Protein AF-A0A452Y2T7-F1 (afdb_monomer_lite)

Organism: Aegilops tauschii subsp. strangulata (NCBI:txid200361)

pLDDT: mean 82.85, std 14.22, range [43.12, 97.12]

Structure (mmCIF, N/CA/C/O backbone):
data_AF-A0A452Y2T7-F1
#
_entry.id   AF-A0A452Y2T7-F1
#
loop_
_atom_site.group_PDB
_atom_site.id
_atom_site.type_symbol
_atom_site.label_atom_id
_atom_site.label_alt_id
_atom_site.label_comp_id
_atom_site.label_asym_id
_atom_site.label_entity_id
_atom_site.label_seq_id
_atom_site.pdbx_PDB_ins_code
_atom_site.Cartn_x
_atom_site.Cartn_y
_atom_site.Cartn_z
_atom_site.occupancy
_atom_site.B_iso_or_equiv
_atom_site.auth_seq_id
_atom_site.auth_comp_id
_atom_site.auth_asym_id
_atom_site.auth_atom_id
_atom_site.pdbx_PDB_model_num
ATOM 1 N N . THR A 1 1 ? -19.827 -9.617 6.161 1.00 53.22 1 THR A N 1
ATOM 2 C CA . THR A 1 1 ? -19.329 -11.007 6.212 1.00 53.22 1 THR A CA 1
ATOM 3 C C . THR A 1 1 ? -17.914 -10.966 6.740 1.00 53.22 1 THR A C 1
ATOM 5 O O . THR A 1 1 ? -17.177 -10.086 6.309 1.00 53.22 1 THR A O 1
ATOM 8 N N . LEU A 1 2 ? -17.577 -11.801 7.722 1.00 67.88 2 LEU A N 1
ATOM 9 C CA . LEU A 1 2 ? -16.239 -11.851 8.317 1.00 67.88 2 LEU A CA 1
ATOM 10 C C . LEU A 1 2 ? -15.449 -12.993 7.664 1.00 67.88 2 LEU A C 1
ATOM 12 O O . LEU A 1 2 ? -15.991 -14.084 7.504 1.00 67.88 2 LEU A O 1
ATOM 16 N N . PHE A 1 3 ? -14.210 -12.721 7.272 1.00 65.56 3 PHE A N 1
ATOM 17 C CA . PHE A 1 3 ? -13.249 -13.663 6.710 1.00 65.56 3 PHE A CA 1
ATOM 18 C C . PHE A 1 3 ? -12.272 -14.108 7.796 1.00 65.56 3 PHE A C 1
ATOM 20 O O . PHE A 1 3 ? -11.838 -13.304 8.619 1.00 65.56 3 PHE A O 1
ATOM 27 N N . VAL A 1 4 ? -11.926 -15.389 7.803 1.00 64.25 4 VAL A N 1
ATOM 28 C CA . VAL A 1 4 ? -10.897 -15.945 8.683 1.00 64.25 4 VAL A CA 1
ATOM 29 C C . VAL A 1 4 ? -9.861 -16.587 7.777 1.00 64.25 4 VAL A C 1
ATOM 31 O O . VAL A 1 4 ? -10.191 -17.525 7.054 1.00 64.25 4 VAL A O 1
ATOM 34 N N . ASP A 1 5 ? -8.652 -16.040 7.788 1.00 59.25 5 ASP A N 1
ATOM 35 C CA . ASP A 1 5 ? -7.504 -16.603 7.086 1.00 59.25 5 ASP A CA 1
ATOM 36 C C . ASP A 1 5 ? -6.684 -17.423 8.099 1.00 59.25 5 ASP A C 1
ATOM 38 O O . ASP A 1 5 ? -6.307 -16.869 9.135 1.00 59.25 5 ASP A O 1
ATOM 42 N N . PRO A 1 6 ? -6.464 -18.731 7.873 1.00 54.06 6 PRO A N 1
ATOM 43 C CA . PRO A 1 6 ? -5.692 -19.571 8.786 1.00 54.06 6 PRO A CA 1
ATOM 44 C C . PRO A 1 6 ? -4.209 -19.176 8.890 1.00 54.06 6 PRO A C 1
ATOM 46 O O . PRO A 1 6 ? -3.587 -19.527 9.891 1.00 54.06 6 PRO A O 1
ATOM 49 N N . ASP A 1 7 ? -3.665 -18.439 7.916 1.00 50.97 7 ASP A N 1
ATOM 50 C CA . ASP A 1 7 ? -2.260 -18.017 7.883 1.00 50.97 7 ASP A CA 1
ATOM 51 C C . ASP A 1 7 ? -2.038 -16.632 8.528 1.00 50.97 7 ASP A C 1
ATOM 53 O O . ASP A 1 7 ? -0.904 -16.251 8.827 1.00 50.97 7 ASP A O 1
ATOM 57 N N . ILE A 1 8 ? -3.114 -15.881 8.809 1.00 57.16 8 ILE A N 1
ATOM 58 C CA . ILE A 1 8 ? -3.059 -14.574 9.477 1.00 57.16 8 ILE A CA 1
ATOM 59 C C . ILE A 1 8 ? -3.569 -14.720 10.912 1.00 57.16 8 ILE A C 1
ATOM 61 O O . ILE A 1 8 ? -4.770 -14.744 11.184 1.00 57.16 8 ILE A O 1
ATOM 65 N N . GLU A 1 9 ? -2.634 -14.780 11.860 1.00 53.22 9 GLU A N 1
ATOM 66 C CA . GLU A 1 9 ? -2.934 -14.877 13.288 1.00 53.22 9 GLU A CA 1
ATOM 67 C C . GLU A 1 9 ? -3.654 -13.599 13.775 1.00 53.22 9 GLU A C 1
ATOM 69 O O . GLU A 1 9 ? -3.051 -12.538 13.970 1.00 53.22 9 GLU A O 1
ATOM 74 N N . GLY A 1 10 ? -4.982 -13.659 13.937 1.00 60.81 10 GLY A N 1
ATOM 75 C CA . GLY A 1 10 ? -5.757 -12.489 14.349 1.00 60.81 10 GLY A CA 1
ATOM 76 C C . GLY A 1 10 ? -7.278 -12.633 14.298 1.00 60.81 10 GLY A C 1
ATOM 77 O O . GLY A 1 10 ? -7.837 -13.653 13.906 1.00 60.81 10 GLY A O 1
ATOM 78 N N . ALA A 1 11 ? -7.962 -11.572 14.736 1.00 63.94 11 ALA A N 1
ATOM 79 C CA . ALA A 1 11 ? -9.420 -11.481 14.716 1.00 63.94 11 ALA A CA 1
ATOM 80 C C . ALA A 1 11 ? -9.983 -11.548 13.278 1.00 63.94 11 ALA A C 1
ATOM 82 O O . ALA A 1 11 ? -9.292 -11.122 12.346 1.00 63.94 11 ALA A O 1
ATOM 83 N N . PRO A 1 12 ? -11.242 -11.997 13.094 1.00 72.19 12 PRO A N 1
ATOM 84 C CA . PRO A 1 12 ? -11.866 -12.098 11.778 1.00 72.19 12 PRO A CA 1
ATOM 85 C C . PRO A 1 12 ? -11.811 -10.768 11.015 1.00 72.19 12 PRO A C 1
ATOM 87 O O . PRO A 1 12 ? -12.159 -9.717 11.556 1.00 72.19 12 PRO A O 1
ATOM 90 N N . MET A 1 13 ? -11.388 -10.825 9.758 1.00 78.44 13 MET A N 1
ATOM 91 C CA . MET A 1 13 ? -11.237 -9.676 8.872 1.00 78.44 13 MET A CA 1
ATOM 92 C C . MET A 1 13 ? -12.561 -9.308 8.215 1.00 78.44 13 MET A C 1
ATOM 94 O O . MET A 1 13 ? -13.346 -10.164 7.809 1.00 78.44 13 MET A O 1
ATOM 98 N N . ASN A 1 14 ? -12.829 -8.016 8.082 1.00 83.75 14 ASN A N 1
ATOM 99 C CA . ASN A 1 14 ? -13.940 -7.547 7.262 1.00 83.75 14 ASN A CA 1
ATOM 100 C C . ASN A 1 14 ? -13.491 -7.391 5.792 1.00 83.75 14 ASN A C 1
ATOM 102 O O . ASN A 1 14 ? -12.306 -7.465 5.475 1.00 83.75 14 ASN A O 1
ATOM 106 N N . PHE A 1 15 ? -14.436 -7.154 4.878 1.00 85.81 15 PHE A N 1
ATOM 107 C CA . PHE A 1 15 ? -14.131 -7.003 3.447 1.00 85.81 15 PHE A CA 1
ATOM 108 C C . PHE A 1 15 ? -13.095 -5.907 3.155 1.00 85.81 15 PHE A C 1
ATOM 110 O O . PHE A 1 15 ? -12.248 -6.084 2.287 1.00 85.81 15 PHE A O 1
ATOM 117 N N . ARG A 1 16 ? -13.142 -4.784 3.879 1.00 85.75 16 ARG A N 1
ATOM 118 C CA . ARG A 1 16 ? -12.185 -3.689 3.699 1.00 85.75 16 ARG A CA 1
ATOM 119 C C . ARG A 1 16 ? -10.779 -4.125 4.092 1.00 85.75 16 ARG A C 1
ATOM 121 O O . ARG A 1 16 ? -9.842 -3.747 3.404 1.00 85.75 16 ARG A O 1
ATOM 128 N N . ASP A 1 17 ? -10.635 -4.914 5.153 1.00 83.44 17 ASP A N 1
ATOM 129 C CA . ASP A 1 17 ? -9.329 -5.437 5.562 1.00 83.44 17 ASP A CA 1
ATOM 130 C C . ASP A 1 17 ? -8.762 -6.324 4.449 1.00 83.44 17 ASP A C 1
ATOM 132 O O . ASP A 1 17 ? -7.659 -6.078 3.974 1.00 83.44 17 ASP A O 1
ATOM 136 N N . VAL A 1 18 ? -9.564 -7.272 3.950 1.00 85.94 18 VAL A N 1
ATOM 137 C CA . VAL A 1 18 ? -9.187 -8.157 2.833 1.00 85.94 18 VAL A CA 1
ATOM 138 C C . VAL A 1 18 ? -8.806 -7.347 1.590 1.00 85.94 18 VAL A C 1
ATOM 140 O O . VAL A 1 18 ? -7.779 -7.604 0.966 1.00 85.94 18 VAL A O 1
ATOM 143 N N . PHE A 1 19 ? -9.595 -6.325 1.256 1.00 89.56 19 PHE A N 1
ATOM 144 C CA . PHE A 1 19 ? -9.306 -5.435 0.137 1.00 89.56 19 PHE A CA 1
ATOM 145 C C . PHE A 1 19 ? -7.972 -4.695 0.322 1.00 89.56 19 PHE A C 1
ATOM 147 O O . PHE A 1 19 ? -7.186 -4.615 -0.619 1.00 89.56 19 PHE A O 1
ATOM 154 N N . LEU A 1 20 ? -7.684 -4.198 1.530 1.00 88.56 20 LEU A N 1
ATOM 155 C CA . LEU A 1 20 ? -6.431 -3.507 1.845 1.00 88.56 20 LEU A CA 1
ATOM 156 C C . LEU A 1 20 ? -5.211 -4.441 1.850 1.00 88.56 20 LEU A C 1
ATOM 158 O O . LEU A 1 20 ? -4.123 -3.975 1.526 1.00 88.56 20 LEU A O 1
ATOM 162 N N . TYR A 1 21 ? -5.358 -5.728 2.176 1.00 84.69 21 TYR A N 1
ATOM 163 C CA . TYR A 1 21 ? -4.265 -6.701 2.032 1.00 84.69 21 TYR A CA 1
ATOM 164 C C . TYR A 1 21 ? -4.006 -7.091 0.577 1.00 84.69 21 TYR A C 1
ATOM 166 O O . TYR A 1 21 ? -2.861 -7.324 0.200 1.00 84.69 21 TYR A O 1
ATOM 174 N N . SER A 1 22 ? -5.054 -7.136 -0.243 1.00 88.44 22 SER A N 1
ATOM 175 C CA . SER A 1 22 ? -4.947 -7.511 -1.652 1.00 88.44 22 SER A CA 1
ATOM 176 C C . SER A 1 22 ? -4.223 -6.462 -2.508 1.00 88.44 22 SER A C 1
ATOM 178 O O . SER A 1 22 ? -4.068 -5.307 -2.103 1.00 88.44 22 SER A O 1
ATOM 180 N N . GLN A 1 23 ? -3.865 -6.852 -3.735 1.00 89.75 23 GLN A N 1
ATOM 181 C CA . GLN A 1 23 ? -3.328 -5.967 -4.778 1.00 89.75 23 GLN A CA 1
ATOM 182 C C . GLN A 1 23 ? -4.427 -5.230 -5.577 1.00 89.75 23 GLN A C 1
ATOM 184 O O . GLN A 1 23 ? -4.144 -4.529 -6.547 1.00 89.75 23 GLN A O 1
ATOM 189 N N . ALA A 1 24 ? -5.701 -5.384 -5.194 1.00 94.06 24 ALA A N 1
ATOM 190 C CA . ALA A 1 24 ? -6.829 -4.939 -6.008 1.00 94.06 24 ALA A CA 1
ATOM 191 C C . ALA A 1 24 ? -6.826 -3.427 -6.269 1.00 94.06 24 ALA A C 1
ATOM 193 O O . ALA A 1 24 ? -7.169 -2.995 -7.365 1.00 94.06 24 ALA A O 1
ATOM 194 N N . LEU A 1 25 ? -6.433 -2.611 -5.286 1.00 94.81 25 LEU A N 1
ATOM 195 C CA . LEU A 1 25 ? -6.402 -1.157 -5.450 1.00 94.81 25 LEU A CA 1
ATOM 196 C C . LEU A 1 25 ? -5.357 -0.729 -6.482 1.00 94.81 25 LEU A C 1
ATOM 198 O O . LEU A 1 25 ? -5.601 0.154 -7.305 1.00 94.81 25 LEU A O 1
ATOM 202 N N . GLU A 1 26 ? -4.188 -1.350 -6.423 1.00 94.56 26 GLU A N 1
ATOM 203 C CA . GLU A 1 26 ? -3.095 -1.097 -7.341 1.00 94.56 26 GLU A CA 1
ATOM 204 C C . GLU A 1 26 ? -3.433 -1.573 -8.753 1.00 94.56 26 GLU A C 1
ATOM 206 O O . GLU A 1 26 ? -3.172 -0.845 -9.707 1.00 94.56 26 GLU A O 1
ATOM 211 N N . ASP A 1 27 ? -4.065 -2.739 -8.882 1.00 94.69 27 ASP A N 1
ATOM 212 C CA . ASP A 1 27 ? -4.466 -3.295 -10.175 1.00 94.69 27 ASP A CA 1
ATOM 213 C C . ASP A 1 27 ? -5.583 -2.467 -10.828 1.00 94.69 27 ASP A C 1
ATOM 215 O O . ASP A 1 27 ? -5.520 -2.196 -12.027 1.00 94.69 27 ASP A O 1
ATOM 219 N N . ILE A 1 28 ? -6.552 -1.974 -10.044 1.00 95.62 28 ILE A N 1
ATOM 220 C CA . ILE A 1 28 ? -7.557 -1.007 -10.518 1.00 95.62 28 ILE A CA 1
ATOM 221 C C . ILE A 1 28 ? -6.870 0.285 -10.969 1.00 95.62 28 ILE A C 1
ATOM 223 O O . ILE A 1 28 ? -7.164 0.816 -12.034 1.00 95.62 28 ILE A O 1
ATOM 227 N N . THR A 1 29 ? -5.922 0.806 -10.188 1.00 95.75 29 THR A N 1
ATOM 228 C CA . THR A 1 29 ? -5.203 2.032 -10.572 1.00 95.75 29 THR A CA 1
ATOM 229 C C . THR A 1 29 ? -4.434 1.832 -11.878 1.00 95.75 29 THR A C 1
ATOM 231 O O . THR A 1 29 ? -4.434 2.701 -12.748 1.00 95.75 29 THR A O 1
ATOM 234 N N . GLN A 1 30 ? -3.800 0.671 -12.034 1.00 94.25 30 GLN A N 1
ATOM 235 C CA . GLN A 1 30 ? -3.073 0.301 -13.237 1.00 94.25 30 GLN A CA 1
ATOM 236 C C . GLN A 1 30 ? -3.999 0.156 -14.445 1.00 94.25 30 GLN A C 1
ATOM 238 O O . GLN A 1 30 ? -3.639 0.626 -15.525 1.00 94.25 30 GLN A O 1
ATOM 243 N N . SER A 1 31 ? -5.187 -0.435 -14.286 1.00 94.06 31 SER A N 1
ATOM 244 C CA . SER A 1 31 ? -6.150 -0.533 -15.385 1.00 94.06 31 SER A CA 1
ATOM 245 C C . SER A 1 31 ? -6.560 0.850 -15.885 1.00 94.06 31 SER A C 1
ATOM 247 O O . SER A 1 31 ? -6.569 1.051 -17.092 1.00 94.06 31 SER A O 1
ATOM 249 N N . MET A 1 32 ? -6.750 1.826 -14.986 1.00 94.50 32 MET A N 1
ATOM 250 C CA . MET A 1 32 ? -7.076 3.216 -15.357 1.00 94.50 32 MET A CA 1
ATOM 251 C C . MET A 1 32 ? -5.938 3.957 -16.077 1.00 94.50 32 MET A C 1
ATOM 253 O O . MET A 1 32 ? -6.148 4.976 -16.728 1.00 94.50 32 MET A O 1
ATOM 257 N N . ILE A 1 33 ? -4.701 3.476 -15.953 1.00 93.38 33 ILE A N 1
ATOM 258 C CA . ILE A 1 33 ? -3.566 4.012 -16.716 1.00 93.38 33 ILE A CA 1
ATOM 259 C C . ILE A 1 33 ? -3.518 3.386 -18.109 1.00 93.38 33 ILE A C 1
ATOM 261 O O . ILE A 1 33 ? -3.148 4.039 -19.083 1.00 93.38 33 ILE A O 1
ATOM 265 N N . LEU A 1 34 ? -3.845 2.098 -18.209 1.00 91.06 34 LEU A N 1
ATOM 266 C CA . LEU A 1 34 ? -3.837 1.372 -19.476 1.00 91.06 34 LEU A CA 1
ATOM 267 C C . LEU A 1 34 ? -5.029 1.754 -20.359 1.00 91.06 34 LEU A C 1
ATOM 269 O O . LEU A 1 34 ? -4.871 1.853 -21.575 1.00 91.06 34 LEU A O 1
ATOM 273 N N . GLU A 1 35 ? -6.179 1.994 -19.740 1.00 91.12 35 GLU A N 1
ATOM 274 C CA . GLU A 1 35 ? -7.420 2.443 -20.352 1.00 91.12 35 GLU A CA 1
ATOM 275 C C . GLU A 1 35 ? -7.914 3.669 -19.584 1.00 91.12 35 GLU A C 1
ATOM 277 O O . GLU A 1 35 ? -8.159 3.599 -18.384 1.00 91.12 35 GLU A O 1
ATOM 282 N N . ALA A 1 36 ? -7.987 4.817 -20.262 1.00 92.12 36 ALA A N 1
ATOM 283 C CA . ALA A 1 36 ? -8.298 6.078 -19.598 1.00 92.12 36 ALA A CA 1
ATOM 284 C C . ALA A 1 36 ? -9.694 6.027 -18.944 1.00 92.12 36 ALA A C 1
ATOM 286 O O . ALA A 1 36 ? -10.650 5.648 -19.625 1.00 92.12 36 ALA A O 1
ATOM 287 N N . PRO A 1 37 ? -9.828 6.447 -17.671 1.00 93.00 37 PRO A N 1
ATOM 288 C CA . PRO A 1 37 ? -11.077 6.321 -16.934 1.00 93.00 37 PRO A CA 1
ATOM 289 C C . PRO A 1 37 ? -12.149 7.278 -17.466 1.00 93.00 37 PRO A C 1
ATOM 291 O O . PRO A 1 37 ? -11.845 8.410 -17.861 1.00 93.00 37 PRO A O 1
ATOM 294 N N . SER A 1 38 ? -13.412 6.859 -17.397 1.00 94.50 38 SER A N 1
ATOM 295 C CA . SER A 1 38 ? -14.566 7.746 -17.578 1.00 94.50 38 SER A CA 1
ATOM 296 C C . SER A 1 38 ? -14.723 8.719 -16.398 1.00 94.50 38 SER A C 1
ATOM 298 O O . SER A 1 38 ? -14.154 8.528 -15.323 1.00 94.50 38 SER A O 1
ATOM 300 N N . GLU A 1 39 ? -15.531 9.770 -16.562 1.00 93.56 39 GLU A N 1
ATOM 301 C CA . GLU A 1 39 ? -15.838 10.723 -15.476 1.00 93.56 39 GLU A CA 1
ATOM 302 C C . GLU A 1 39 ? -16.501 10.039 -14.262 1.00 93.56 39 GLU A C 1
ATOM 304 O O . GLU A 1 39 ? -16.241 10.382 -13.101 1.00 93.56 39 GLU A O 1
ATOM 309 N N . GLU A 1 40 ? -17.334 9.025 -14.511 1.00 94.25 40 GLU A N 1
ATOM 310 C CA . GLU A 1 40 ? -17.950 8.212 -13.464 1.00 94.25 40 GLU A CA 1
ATOM 311 C C . GLU A 1 40 ? -16.906 7.367 -12.720 1.00 94.25 40 GLU A C 1
ATOM 313 O O . GLU A 1 40 ? -16.913 7.323 -11.487 1.00 94.25 40 GLU A O 1
ATOM 318 N N . GLU A 1 41 ? -15.977 6.739 -13.447 1.00 94.81 41 GLU A N 1
ATOM 319 C CA . GLU A 1 41 ? -14.897 5.933 -12.865 1.00 94.81 41 GLU A CA 1
ATOM 320 C C . GLU A 1 41 ? -13.930 6.786 -12.041 1.00 94.81 41 GLU A C 1
ATOM 322 O O . GLU A 1 41 ? -13.524 6.378 -10.951 1.00 94.81 41 GLU A O 1
ATOM 327 N N . VAL A 1 42 ? -13.624 8.003 -12.501 1.00 95.75 42 VAL A N 1
ATOM 328 C CA . VAL A 1 42 ? -12.833 8.987 -11.746 1.00 95.75 42 VAL A CA 1
ATOM 329 C C . VAL A 1 42 ? -13.495 9.295 -10.404 1.00 95.75 42 VAL A C 1
ATOM 331 O O . VAL A 1 42 ? -12.835 9.270 -9.361 1.00 95.75 42 VAL A O 1
ATOM 334 N N . SER A 1 43 ? -14.802 9.559 -10.412 1.00 95.31 43 SER A N 1
ATOM 335 C CA . SER A 1 43 ? -15.558 9.881 -9.198 1.00 95.31 43 SER A CA 1
ATOM 336 C C . SER A 1 43 ? -15.567 8.710 -8.209 1.00 95.31 43 SER A C 1
ATOM 338 O O . SER A 1 43 ? -15.261 8.894 -7.030 1.00 95.31 43 SER A O 1
ATOM 340 N N . LEU A 1 44 ? -15.834 7.493 -8.693 1.00 95.75 44 LEU A N 1
ATOM 341 C CA . LEU A 1 44 ? -15.829 6.276 -7.874 1.00 95.75 44 LEU A CA 1
ATOM 342 C C . LEU A 1 44 ? -14.443 5.980 -7.293 1.00 95.75 44 LEU A C 1
ATOM 344 O O . LEU A 1 44 ? -14.306 5.675 -6.106 1.00 95.75 44 LEU A O 1
ATOM 348 N N . LEU A 1 45 ? -13.392 6.098 -8.102 1.00 95.31 45 LEU A N 1
ATOM 349 C CA . LEU A 1 45 ? -12.038 5.798 -7.655 1.00 95.31 45 LEU A CA 1
ATOM 350 C C . LEU A 1 45 ? -11.529 6.836 -6.645 1.00 95.31 45 LEU A C 1
ATOM 352 O O . LEU A 1 45 ? -10.809 6.473 -5.718 1.00 95.31 45 LEU A O 1
ATOM 356 N N . LEU A 1 46 ? -11.961 8.099 -6.733 1.00 95.94 46 LEU A N 1
ATOM 357 C CA . LEU A 1 46 ? -11.693 9.100 -5.693 1.00 95.94 46 LEU A CA 1
ATOM 358 C C . LEU A 1 46 ? -12.329 8.733 -4.344 1.00 95.94 46 LEU A C 1
ATOM 360 O O . LEU A 1 46 ? -11.704 8.946 -3.298 1.00 95.94 46 LEU A O 1
ATOM 364 N N . GLU A 1 47 ? -13.537 8.162 -4.342 1.00 95.81 47 GLU A N 1
ATOM 365 C CA . GLU A 1 47 ? -14.163 7.647 -3.118 1.00 95.81 47 GLU A CA 1
ATOM 366 C C . GLU A 1 47 ? -13.377 6.461 -2.550 1.00 95.81 47 GLU A C 1
ATOM 368 O O . GLU A 1 47 ? -13.051 6.449 -1.358 1.00 95.81 47 GLU A O 1
ATOM 373 N N . ILE A 1 48 ? -12.990 5.512 -3.407 1.00 94.94 48 ILE A N 1
ATOM 374 C CA . ILE A 1 48 ? -12.165 4.359 -3.024 1.00 94.94 48 ILE A CA 1
ATOM 375 C C . ILE A 1 48 ? -10.822 4.832 -2.449 1.00 94.94 48 ILE A C 1
ATOM 377 O O . ILE A 1 48 ? -10.438 4.410 -1.356 1.00 94.94 48 ILE A O 1
ATOM 381 N N . TYR A 1 49 ? -10.133 5.773 -3.100 1.00 95.06 49 TYR A N 1
ATOM 382 C CA . TYR A 1 49 ? -8.910 6.385 -2.573 1.00 95.06 49 TYR A CA 1
ATOM 383 C C . TYR A 1 49 ? -9.149 7.063 -1.222 1.00 95.06 49 TYR A C 1
ATOM 385 O O . TYR A 1 49 ? -8.313 6.962 -0.325 1.00 95.06 49 TYR A O 1
ATOM 393 N N . GLY A 1 50 ? -10.297 7.718 -1.024 1.00 93.94 50 GLY A N 1
ATOM 394 C CA . GLY A 1 50 ? -10.692 8.295 0.266 1.00 93.94 50 GLY A CA 1
ATOM 395 C C . GLY A 1 50 ? -10.724 7.272 1.402 1.00 93.94 50 GLY A C 1
ATOM 396 O O . GLY A 1 50 ? -10.312 7.568 2.530 1.00 93.94 50 GLY A O 1
ATOM 397 N N . LEU A 1 51 ? -11.183 6.060 1.097 1.00 91.75 51 LEU A N 1
ATOM 398 C CA . LEU A 1 51 ? -11.304 4.963 2.053 1.00 91.75 51 LEU A CA 1
ATOM 399 C C . LEU A 1 51 ? -9.994 4.190 2.238 1.00 91.75 51 LEU A C 1
ATOM 401 O O . LEU A 1 51 ? -9.746 3.681 3.338 1.00 91.75 51 LEU A O 1
ATOM 405 N N . CYS A 1 52 ? -9.166 4.105 1.199 1.00 92.62 52 CYS A N 1
ATOM 406 C CA . CYS A 1 52 ? -8.031 3.189 1.158 1.00 92.62 52 CYS A CA 1
ATOM 407 C C . CYS A 1 52 ? -6.664 3.858 1.273 1.00 92.62 52 CYS A C 1
ATOM 409 O O . CYS A 1 52 ? -5.748 3.206 1.758 1.00 92.62 52 CYS A O 1
ATOM 411 N N . LEU A 1 53 ? -6.505 5.124 0.888 1.00 92.00 53 LEU A N 1
ATOM 412 C CA . LEU A 1 53 ? -5.216 5.815 0.915 1.00 92.00 53 LEU A CA 1
ATOM 413 C C . LEU A 1 53 ? -5.067 6.734 2.133 1.00 92.00 53 LEU A C 1
ATOM 415 O O . LEU A 1 53 ? -6.032 7.180 2.773 1.00 92.00 53 LEU A O 1
ATOM 419 N N . THR A 1 54 ? -3.813 6.984 2.481 1.00 89.88 54 THR A N 1
ATOM 420 C CA . THR A 1 54 ? -3.380 8.009 3.434 1.00 89.88 54 THR A CA 1
ATOM 421 C C . THR A 1 54 ? -3.187 9.359 2.719 1.00 89.88 54 THR A C 1
ATOM 423 O O . THR A 1 54 ? -3.202 9.428 1.496 1.00 89.88 54 THR A O 1
ATOM 426 N N . GLY A 1 55 ? -3.059 10.466 3.461 1.00 85.06 55 GLY A N 1
ATOM 427 C CA . GLY A 1 55 ? -2.799 11.801 2.882 1.00 85.06 55 GLY A CA 1
ATOM 428 C C . GLY A 1 55 ? -4.032 12.679 2.612 1.00 85.06 55 GLY A C 1
ATOM 429 O O . GLY A 1 55 ? -3.900 13.887 2.440 1.00 85.06 55 GLY A O 1
ATOM 430 N N . GLY A 1 56 ? -5.243 12.120 2.671 1.00 90.81 56 GLY A N 1
ATOM 431 C CA . GLY A 1 56 ? -6.490 12.890 2.604 1.00 90.81 56 GLY A CA 1
ATOM 432 C C . GLY A 1 56 ? -6.898 13.320 1.188 1.00 90.81 56 GLY A C 1
ATOM 433 O O . GLY A 1 56 ? -6.316 12.898 0.194 1.00 90.81 56 GLY A O 1
ATOM 434 N N . LYS A 1 57 ? -7.947 14.151 1.095 1.00 93.19 57 LYS A N 1
ATOM 435 C CA . LYS A 1 57 ? -8.626 14.464 -0.180 1.00 93.19 57 LYS A CA 1
ATOM 436 C C . LYS A 1 57 ? -7.713 15.117 -1.222 1.00 93.19 57 LYS A C 1
ATOM 438 O O . LYS A 1 57 ? -7.791 14.753 -2.389 1.00 93.19 57 LYS A O 1
ATOM 443 N N . GLU A 1 58 ? -6.844 16.035 -0.803 1.00 93.56 58 GLU A N 1
ATOM 444 C CA . GLU A 1 58 ? -5.936 16.742 -1.718 1.00 93.56 58 GLU A CA 1
ATOM 445 C C . GLU A 1 58 ? -4.906 15.798 -2.344 1.00 93.56 58 GLU A C 1
ATOM 447 O O . GLU A 1 58 ? -4.693 15.825 -3.554 1.00 93.56 58 GLU A O 1
ATOM 452 N N . VAL A 1 59 ? -4.323 14.907 -1.534 1.00 91.50 59 VAL A N 1
ATOM 453 C CA . VAL A 1 59 ? -3.383 13.884 -2.014 1.00 91.50 59 VAL A CA 1
ATOM 454 C C . VAL A 1 59 ? -4.088 12.929 -2.974 1.00 91.50 59 VAL A C 1
ATOM 456 O O . VAL A 1 59 ? -3.585 12.681 -4.064 1.00 91.50 59 VAL A O 1
ATOM 459 N N . ASN A 1 60 ? -5.293 12.468 -2.633 1.00 94.81 60 ASN A N 1
ATOM 460 C CA . ASN A 1 60 ? -6.065 11.570 -3.493 1.00 94.81 60 ASN A CA 1
ATOM 461 C C . ASN A 1 60 ? -6.419 12.207 -4.842 1.00 94.81 60 ASN A C 1
ATOM 463 O O . ASN A 1 60 ? -6.336 11.547 -5.877 1.00 94.81 60 ASN A O 1
ATOM 467 N N . LYS A 1 61 ? -6.768 13.499 -4.846 1.00 95.44 61 LYS A N 1
ATOM 468 C CA . LYS A 1 61 ? -7.017 14.254 -6.077 1.00 95.44 61 LYS A CA 1
ATOM 469 C C . LYS A 1 61 ? -5.748 14.396 -6.916 1.00 95.44 61 LYS A C 1
ATOM 471 O O . LYS A 1 61 ? -5.798 14.203 -8.125 1.00 95.44 61 LYS A O 1
ATOM 476 N N . ALA A 1 62 ? -4.613 14.694 -6.286 1.00 95.56 62 ALA A N 1
ATOM 477 C CA . ALA A 1 62 ? -3.334 14.768 -6.984 1.00 95.56 62 ALA A CA 1
ATOM 478 C C . ALA A 1 62 ? -2.948 13.418 -7.615 1.00 95.56 62 ALA A C 1
ATOM 480 O O . ALA A 1 62 ? -2.510 13.385 -8.761 1.00 95.56 62 ALA A O 1
ATOM 481 N N . ILE A 1 63 ? -3.157 12.305 -6.906 1.00 94.25 63 ILE A N 1
ATOM 482 C CA . ILE A 1 63 ? -2.935 10.951 -7.437 1.00 94.25 63 ILE A CA 1
ATOM 483 C C . ILE A 1 63 ? -3.829 10.693 -8.647 1.00 94.25 63 ILE A C 1
ATOM 485 O O . ILE A 1 63 ? -3.332 10.234 -9.669 1.00 94.25 63 ILE A O 1
ATOM 489 N N . MET A 1 64 ? -5.120 11.020 -8.559 1.00 95.75 64 MET A N 1
ATOM 490 C CA . MET A 1 64 ? -6.048 10.855 -9.678 1.00 95.75 64 MET A CA 1
ATOM 491 C C . MET A 1 64 ? -5.619 11.660 -10.912 1.00 95.75 64 MET A C 1
ATOM 493 O O . MET A 1 64 ? -5.554 11.108 -12.006 1.00 95.75 64 MET A O 1
ATOM 497 N N . ASN A 1 65 ? -5.240 12.928 -10.734 1.00 95.06 65 ASN A N 1
ATOM 498 C CA . ASN A 1 65 ? -4.729 13.744 -11.837 1.00 95.06 65 ASN A CA 1
ATOM 499 C C . ASN A 1 65 ? -3.489 13.098 -12.481 1.00 95.06 65 ASN A C 1
ATOM 501 O O . ASN A 1 65 ? -3.416 12.998 -13.701 1.00 95.06 65 ASN A O 1
ATOM 505 N N . ASN A 1 66 ? -2.551 12.592 -11.671 1.00 93.56 66 ASN A N 1
ATOM 506 C CA . ASN A 1 66 ? -1.371 11.887 -12.179 1.00 93.56 66 ASN A CA 1
ATOM 507 C C . ASN A 1 66 ? -1.739 10.601 -12.936 1.00 93.56 66 ASN A C 1
ATOM 509 O O . ASN A 1 66 ? -1.112 10.296 -13.944 1.00 93.56 66 ASN A O 1
ATOM 513 N N . VAL A 1 67 ? -2.743 9.850 -12.473 1.00 94.44 67 VAL A N 1
ATOM 514 C CA . VAL A 1 67 ? -3.259 8.659 -13.171 1.00 94.44 67 VAL A CA 1
ATOM 515 C C . VAL A 1 67 ? -3.807 9.039 -14.546 1.00 94.44 67 VAL A C 1
ATOM 517 O O . VAL A 1 67 ? -3.451 8.401 -15.533 1.00 94.44 67 VAL A O 1
ATOM 520 N N . GLN A 1 68 ? -4.600 10.110 -14.638 1.00 94.38 68 GLN A N 1
ATOM 521 C CA . G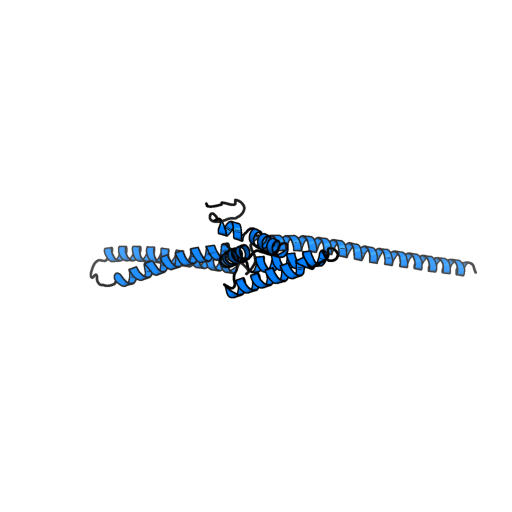LN A 1 68 ? -5.138 10.604 -15.910 1.00 94.38 68 GLN A CA 1
ATOM 522 C C . GLN A 1 68 ? -4.037 11.128 -16.847 1.00 94.38 68 GLN A C 1
ATOM 524 O O . GLN A 1 68 ? -4.045 10.831 -18.045 1.00 94.38 68 GLN A O 1
ATOM 529 N N . ASP A 1 69 ? -3.059 11.864 -16.312 1.00 92.56 69 ASP A N 1
ATOM 530 C CA . ASP A 1 69 ? -1.899 12.339 -17.071 1.00 92.56 69 ASP A CA 1
ATOM 531 C C . ASP A 1 69 ? -1.069 11.167 -17.608 1.00 92.56 69 ASP A C 1
ATOM 533 O O . ASP A 1 69 ? -0.639 11.175 -18.767 1.00 92.56 69 ASP A O 1
ATOM 537 N N . LEU A 1 70 ? -0.885 10.127 -16.792 1.00 91.62 70 LEU A N 1
ATOM 538 C CA . LEU A 1 70 ? -0.172 8.919 -17.181 1.00 91.62 70 LEU A CA 1
ATOM 539 C C . LEU A 1 70 ? -0.950 8.130 -18.238 1.00 91.62 70 LEU A C 1
ATOM 541 O O . LEU A 1 70 ? -0.347 7.718 -19.225 1.00 91.62 70 LEU A O 1
ATOM 545 N N . ALA A 1 71 ? -2.272 8.003 -18.108 1.00 92.00 71 ALA A N 1
ATOM 546 C CA . ALA A 1 71 ? -3.122 7.375 -19.120 1.00 92.00 71 ALA A CA 1
ATOM 547 C C . ALA A 1 71 ? -3.008 8.085 -20.478 1.00 92.00 71 ALA A C 1
ATOM 549 O O . ALA A 1 71 ? -2.812 7.457 -21.520 1.00 92.00 71 ALA A O 1
ATOM 550 N N . LYS A 1 72 ? -3.023 9.423 -20.464 1.00 90.75 72 LYS A N 1
ATOM 551 C CA . LYS A 1 72 ? -2.815 10.247 -21.660 1.00 90.75 72 LYS A CA 1
ATOM 552 C C . LYS A 1 72 ? -1.407 10.101 -22.239 1.00 90.75 72 LYS A C 1
ATOM 554 O O . LYS A 1 72 ? -1.227 10.128 -23.456 1.00 90.75 72 LYS A O 1
ATOM 559 N N . ALA A 1 73 ? -0.381 9.970 -21.402 1.00 87.50 73 ALA A N 1
ATOM 560 C CA . ALA A 1 73 ? 0.971 9.698 -21.880 1.00 87.50 73 ALA A CA 1
ATOM 561 C C . ALA A 1 73 ? 1.049 8.308 -22.535 1.00 87.50 73 ALA A C 1
ATOM 563 O O . ALA A 1 73 ? 1.624 8.165 -23.615 1.00 87.50 73 ALA A O 1
ATOM 564 N N . PHE A 1 74 ? 0.415 7.307 -21.922 1.00 86.06 74 PHE A N 1
ATOM 565 C CA . PHE A 1 74 ? 0.412 5.916 -22.369 1.00 86.06 74 PHE A CA 1
ATOM 566 C C . PHE A 1 74 ? -0.367 5.714 -23.670 1.00 86.06 74 PHE A C 1
ATOM 568 O O . PHE A 1 74 ? 0.070 4.929 -24.508 1.00 86.06 74 PHE A O 1
ATOM 575 N N . SER A 1 75 ? -1.444 6.469 -23.908 1.00 86.75 75 SER A N 1
ATOM 576 C CA . SER A 1 75 ? -2.188 6.408 -25.175 1.00 86.75 75 SER A CA 1
ATOM 577 C C . SER A 1 75 ? -1.354 6.836 -26.391 1.00 86.75 75 SER A C 1
ATOM 579 O O . SER A 1 75 ? -1.689 6.502 -27.523 1.00 86.75 75 SER A O 1
ATOM 581 N N . ASN A 1 76 ? -0.276 7.596 -26.167 1.00 81.69 76 ASN A N 1
ATOM 582 C CA . ASN A 1 76 ? 0.632 8.079 -27.209 1.00 81.69 76 ASN A CA 1
ATOM 583 C C . ASN A 1 76 ? 1.908 7.226 -27.343 1.00 81.69 76 ASN A C 1
ATOM 585 O O . ASN A 1 76 ? 2.717 7.469 -28.243 1.00 81.69 76 ASN A O 1
ATOM 589 N N . TYR A 1 77 ? 2.121 6.255 -26.450 1.00 74.50 77 TYR A N 1
ATOM 590 C CA . TYR A 1 77 ? 3.307 5.401 -26.453 1.00 74.50 77 TYR A CA 1
ATOM 591 C C . TYR A 1 77 ? 3.214 4.349 -27.568 1.00 74.50 77 TYR A C 1
ATOM 593 O O . TYR A 1 77 ? 2.221 3.636 -27.684 1.00 74.50 77 TYR A O 1
ATOM 601 N N . LYS A 1 78 ? 4.266 4.232 -28.388 1.00 62.78 78 LYS A N 1
ATOM 602 C CA . LYS A 1 78 ? 4.402 3.161 -29.391 1.00 62.78 78 LYS A CA 1
ATOM 603 C C . LYS A 1 78 ? 4.982 1.895 -28.748 1.00 62.78 78 LYS A C 1
ATOM 605 O O . LYS A 1 78 ? 5.803 1.995 -27.835 1.00 62.78 78 LYS A O 1
ATOM 610 N N . ASP A 1 79 ? 4.631 0.727 -29.284 1.00 63.56 79 ASP A N 1
ATOM 611 C CA . ASP A 1 79 ? 5.029 -0.602 -28.776 1.00 63.56 79 ASP A CA 1
ATOM 612 C C . ASP A 1 79 ? 6.551 -0.845 -28.679 1.00 63.56 79 ASP A C 1
ATOM 614 O O . ASP A 1 79 ? 6.998 -1.759 -27.998 1.00 63.56 79 ASP A O 1
ATOM 618 N N . GLU A 1 80 ? 7.396 -0.018 -29.294 1.00 61.41 80 GLU A N 1
ATOM 619 C CA . GLU A 1 80 ? 8.859 -0.152 -29.193 1.00 61.41 80 GLU A CA 1
ATOM 620 C C . GLU A 1 80 ? 9.424 0.229 -27.805 1.00 61.41 80 GLU A C 1
ATOM 622 O O . GLU A 1 80 ? 10.602 0.001 -27.534 1.00 61.41 80 GLU A O 1
ATOM 627 N N . VAL A 1 81 ? 8.607 0.794 -26.904 1.00 66.06 81 VAL A N 1
ATOM 628 C CA . VAL A 1 81 ? 9.051 1.317 -25.594 1.00 66.06 81 VAL A CA 1
ATOM 629 C C . VAL A 1 81 ? 8.465 0.538 -24.397 1.00 66.06 81 VAL A C 1
ATOM 631 O O . VAL A 1 81 ? 8.395 1.060 -23.283 1.00 66.06 81 VAL A O 1
ATOM 634 N N . LEU A 1 82 ? 8.070 -0.726 -24.600 1.00 68.75 82 LEU A N 1
ATOM 635 C CA . LEU A 1 82 ? 7.417 -1.576 -23.585 1.00 68.75 82 LEU A CA 1
ATOM 636 C C . LEU A 1 82 ? 8.178 -1.668 -22.252 1.00 68.75 82 LEU A C 1
ATOM 638 O O . LEU A 1 82 ? 7.556 -1.631 -21.199 1.00 68.75 82 LEU A O 1
ATOM 642 N N . VAL A 1 83 ? 9.516 -1.694 -22.269 1.00 66.69 83 VAL A N 1
ATOM 643 C CA . VAL A 1 83 ? 10.316 -1.774 -21.028 1.00 66.69 83 VAL A CA 1
ATOM 644 C C . VAL A 1 83 ? 10.070 -0.568 -20.112 1.00 66.69 83 VAL A C 1
ATOM 646 O O . VAL A 1 83 ? 9.858 -0.742 -18.918 1.00 66.69 83 VAL A O 1
ATOM 649 N N . LYS A 1 84 ? 10.002 0.654 -20.663 1.00 77.00 84 LYS A N 1
ATOM 650 C CA . LYS A 1 84 ? 9.716 1.855 -19.853 1.00 77.00 84 LYS A CA 1
ATOM 651 C C . LYS A 1 84 ? 8.262 1.899 -19.386 1.00 77.00 84 LYS A C 1
ATOM 653 O O . LYS A 1 84 ? 7.970 2.500 -18.357 1.00 77.00 84 LYS A O 1
ATOM 658 N N . ARG A 1 85 ? 7.354 1.282 -20.148 1.00 80.88 85 ARG A N 1
ATOM 659 C CA . ARG A 1 85 ? 5.936 1.162 -19.794 1.00 80.88 85 ARG A CA 1
ATOM 660 C C . ARG A 1 85 ? 5.776 0.306 -18.538 1.00 80.88 85 ARG A C 1
ATOM 662 O O . ARG A 1 85 ? 5.139 0.750 -17.589 1.00 80.88 85 ARG A O 1
ATOM 669 N N . GLU A 1 86 ? 6.408 -0.863 -18.515 1.00 83.69 86 GLU A N 1
ATOM 670 C CA . GLU A 1 86 ? 6.373 -1.784 -17.376 1.00 83.69 86 GLU A CA 1
ATOM 671 C C . GLU A 1 86 ? 7.001 -1.167 -16.119 1.00 83.69 86 GLU A C 1
ATOM 673 O O . GLU A 1 86 ? 6.412 -1.222 -15.042 1.00 83.69 86 GLU A O 1
ATOM 678 N N . GLU A 1 87 ? 8.159 -0.509 -16.262 1.00 83.75 87 GLU A N 1
ATOM 679 C CA . GLU A 1 87 ? 8.838 0.177 -15.154 1.00 83.75 87 GLU A CA 1
ATOM 680 C C . GLU A 1 87 ? 7.972 1.282 -14.532 1.00 83.75 87 GLU A C 1
ATOM 682 O O . GLU A 1 87 ? 7.908 1.408 -13.309 1.00 83.75 87 GLU A O 1
ATOM 687 N N . LEU A 1 88 ? 7.272 2.070 -15.357 1.00 86.12 88 LEU A N 1
ATOM 688 C CA . LEU A 1 88 ? 6.373 3.123 -14.881 1.00 86.12 88 LEU A CA 1
ATOM 689 C C . LEU A 1 88 ? 5.126 2.559 -14.190 1.00 86.12 88 LEU A C 1
ATOM 691 O O . LEU A 1 88 ? 4.697 3.108 -13.176 1.00 86.12 88 LEU A O 1
ATOM 695 N N . LEU A 1 89 ? 4.553 1.466 -14.703 1.00 89.31 89 LEU A N 1
ATOM 696 C CA . LEU A 1 89 ? 3.408 0.811 -14.062 1.00 89.31 89 LEU A CA 1
ATOM 697 C C . LEU A 1 89 ? 3.800 0.216 -12.709 1.00 89.31 89 LEU A C 1
ATOM 699 O O . LEU A 1 89 ? 3.071 0.383 -11.733 1.00 89.31 89 LEU A O 1
ATOM 703 N N . GLU A 1 90 ? 4.972 -0.410 -12.631 1.00 87.50 90 GLU A N 1
ATOM 704 C CA . GLU A 1 90 ? 5.510 -0.938 -11.382 1.00 87.50 90 GLU A CA 1
ATOM 705 C C . GLU A 1 90 ? 5.833 0.188 -10.390 1.00 87.50 90 GLU A C 1
ATOM 707 O O . GLU A 1 90 ? 5.542 0.073 -9.199 1.00 87.50 90 GLU A O 1
ATOM 712 N N . TYR A 1 91 ? 6.368 1.319 -10.857 1.00 84.69 91 TYR A N 1
ATOM 713 C CA . TYR A 1 91 ? 6.556 2.496 -10.011 1.00 84.69 91 TYR A CA 1
ATOM 714 C C . TYR A 1 91 ? 5.224 2.991 -9.435 1.00 84.69 91 TYR A C 1
ATOM 716 O O . TYR A 1 91 ? 5.113 3.176 -8.222 1.00 84.69 91 TYR A O 1
ATOM 724 N N . THR A 1 92 ? 4.192 3.139 -10.269 1.00 88.50 92 THR A N 1
ATOM 725 C CA . THR A 1 92 ? 2.865 3.552 -9.798 1.00 88.50 92 THR A CA 1
ATOM 726 C C . THR A 1 92 ? 2.279 2.552 -8.809 1.00 88.50 92 THR A C 1
ATOM 728 O O . THR A 1 92 ? 1.803 2.960 -7.750 1.00 88.50 92 THR A O 1
ATOM 731 N N . ARG A 1 93 ? 2.374 1.247 -9.087 1.00 89.88 93 ARG A N 1
ATOM 732 C CA . ARG A 1 93 ? 1.952 0.186 -8.162 1.00 89.88 93 ARG A CA 1
ATOM 733 C C . ARG A 1 93 ? 2.614 0.343 -6.792 1.00 89.88 93 ARG A C 1
ATOM 735 O O . ARG A 1 93 ? 1.927 0.317 -5.773 1.00 89.88 93 ARG A O 1
ATOM 742 N N . ASN A 1 94 ? 3.927 0.563 -6.765 1.00 85.00 94 ASN A N 1
ATOM 743 C CA . ASN A 1 94 ? 4.679 0.753 -5.525 1.00 85.00 94 ASN A CA 1
ATOM 744 C C . ASN A 1 94 ? 4.260 2.023 -4.770 1.00 85.00 94 ASN A C 1
ATOM 746 O O . ASN A 1 94 ? 4.140 1.996 -3.545 1.00 85.00 94 ASN A O 1
ATOM 750 N N . VAL A 1 95 ? 3.986 3.122 -5.480 1.00 87.12 95 VAL A N 1
ATOM 751 C CA . VAL A 1 95 ? 3.480 4.364 -4.872 1.00 87.12 95 VAL A CA 1
ATOM 752 C C . VAL A 1 95 ? 2.100 4.149 -4.246 1.00 87.12 95 VAL A C 1
ATOM 754 O O . VAL A 1 95 ? 1.899 4.514 -3.088 1.00 87.12 95 VAL A O 1
ATOM 757 N N . ILE A 1 96 ? 1.162 3.528 -4.967 1.00 91.31 96 ILE A N 1
ATOM 758 C CA . ILE A 1 96 ? -0.185 3.252 -4.445 1.00 91.31 96 ILE A CA 1
ATOM 759 C C . ILE A 1 96 ? -0.114 2.312 -3.240 1.00 91.31 96 ILE A C 1
ATOM 761 O O . ILE A 1 96 ? -0.705 2.615 -2.203 1.00 91.31 96 ILE A O 1
ATOM 765 N N . SER A 1 97 ? 0.674 1.236 -3.325 1.00 89.25 97 SER A N 1
ATOM 766 C CA . SER A 1 97 ? 0.876 0.311 -2.206 1.00 89.25 97 SER A CA 1
ATOM 767 C C . SER A 1 97 ? 1.480 1.001 -0.984 1.00 89.25 97 SER A C 1
ATOM 769 O O . SER A 1 97 ? 1.061 0.717 0.136 1.00 89.25 97 SER A O 1
ATOM 771 N N . GLY A 1 98 ? 2.436 1.915 -1.171 1.00 85.19 98 GLY A N 1
ATOM 772 C CA . GLY A 1 98 ? 3.044 2.670 -0.073 1.00 85.19 98 GLY A CA 1
ATOM 773 C C . GLY A 1 98 ? 2.088 3.671 0.585 1.00 85.19 98 GLY A C 1
ATOM 774 O O . GLY A 1 98 ? 2.245 3.995 1.761 1.00 85.19 98 GLY A O 1
ATOM 775 N N . LEU A 1 99 ? 1.080 4.144 -0.152 1.00 88.81 99 LEU A N 1
ATOM 776 C CA . LEU A 1 99 ? 0.055 5.064 0.345 1.00 88.81 99 LEU A CA 1
ATOM 777 C C . LEU A 1 99 ? -1.177 4.353 0.913 1.00 88.81 99 LEU A C 1
ATOM 779 O O . LEU A 1 99 ? -1.954 4.985 1.640 1.00 88.81 99 LEU A O 1
ATOM 783 N N . LYS A 1 100 ? -1.360 3.065 0.601 1.00 91.50 100 LYS A N 1
ATOM 784 C CA . LYS A 1 100 ? -2.452 2.225 1.093 1.00 91.50 100 LYS A CA 1
ATOM 785 C C . LYS A 1 100 ? -2.424 2.148 2.619 1.00 91.50 100 LYS A C 1
ATOM 787 O O . LYS A 1 100 ? -1.389 1.952 3.254 1.00 91.50 100 LYS A O 1
ATOM 792 N N . ARG A 1 101 ? -3.588 2.336 3.235 1.00 89.94 101 ARG A N 1
ATOM 793 C CA . ARG A 1 101 ? -3.764 2.245 4.684 1.00 89.94 101 ARG A CA 1
ATOM 794 C C . ARG A 1 101 ? -3.470 0.825 5.141 1.00 89.94 101 ARG A C 1
ATOM 796 O O . ARG A 1 101 ? -3.967 -0.138 4.567 1.00 89.94 101 ARG A O 1
ATOM 803 N N . ASN A 1 102 ? -2.725 0.715 6.231 1.00 86.75 102 ASN A N 1
ATOM 804 C CA . ASN A 1 102 ? -2.449 -0.569 6.848 1.00 86.75 102 ASN A CA 1
ATOM 805 C C . ASN A 1 102 ? -3.652 -1.005 7.711 1.00 86.75 102 ASN A C 1
ATOM 807 O O . ASN A 1 102 ? -4.010 -0.326 8.679 1.00 86.75 102 ASN A O 1
ATOM 811 N N . ALA A 1 103 ? -4.277 -2.128 7.345 1.00 84.50 103 ALA A N 1
ATOM 812 C CA . ALA A 1 103 ? -5.455 -2.663 8.029 1.00 84.50 103 ALA A CA 1
ATOM 813 C C . ALA A 1 103 ? -5.177 -3.026 9.502 1.00 84.50 103 ALA A C 1
ATOM 815 O O . ALA A 1 103 ? -6.032 -2.807 10.362 1.00 84.50 103 ALA A O 1
ATOM 816 N N . ASP A 1 104 ? -3.970 -3.493 9.829 1.00 82.75 104 ASP A N 1
ATOM 817 C CA . ASP A 1 104 ? -3.577 -3.791 11.209 1.00 82.75 104 ASP A CA 1
ATOM 818 C C . ASP A 1 104 ? -3.461 -2.536 12.061 1.00 82.75 104 ASP A C 1
ATOM 820 O O . ASP A 1 104 ? -3.983 -2.511 13.173 1.00 82.75 104 ASP A O 1
ATOM 824 N N . ILE A 1 105 ? -2.858 -1.466 11.533 1.00 84.56 105 ILE A N 1
ATOM 825 C CA . ILE A 1 105 ? -2.809 -0.172 12.226 1.00 84.56 105 ILE A CA 1
ATOM 826 C C . ILE A 1 105 ? -4.230 0.325 12.507 1.00 84.56 105 ILE A C 1
ATOM 828 O O . ILE A 1 105 ? -4.520 0.762 13.618 1.00 84.56 105 ILE A O 1
ATOM 832 N N . MET A 1 106 ? -5.133 0.216 11.529 1.00 84.50 106 MET A N 1
ATOM 833 C CA . MET A 1 106 ? -6.529 0.625 11.702 1.00 84.50 106 MET A CA 1
ATOM 834 C C . MET A 1 106 ? -7.255 -0.179 12.786 1.00 84.50 106 MET A C 1
ATOM 836 O O . MET A 1 106 ? -8.021 0.387 13.566 1.00 84.50 106 MET A O 1
ATOM 840 N N . ARG A 1 107 ? -7.008 -1.489 12.850 1.00 84.44 107 ARG A N 1
ATOM 841 C CA . ARG A 1 107 ? -7.586 -2.381 13.861 1.00 84.44 107 ARG A CA 1
ATOM 842 C C . ARG A 1 107 ? -7.045 -2.076 15.251 1.00 84.44 107 ARG A C 1
ATOM 844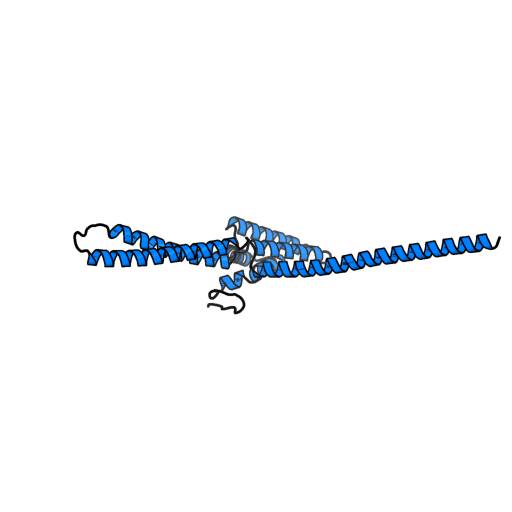 O O . ARG A 1 107 ? -7.822 -1.964 16.195 1.00 84.44 107 ARG A O 1
ATOM 851 N N . ILE A 1 108 ? -5.731 -1.885 15.352 1.00 87.19 108 ILE A N 1
ATOM 852 C CA . ILE A 1 108 ? -5.069 -1.478 16.589 1.00 87.19 108 ILE A CA 1
ATOM 853 C C . ILE A 1 108 ? -5.645 -0.147 17.081 1.00 87.19 108 ILE A C 1
ATOM 855 O O . ILE A 1 108 ? -5.956 -0.027 18.263 1.00 87.19 108 ILE A O 1
ATOM 859 N N . ASP A 1 109 ? -5.846 0.828 16.194 1.00 88.56 109 ASP A N 1
ATOM 860 C CA . ASP A 1 109 ? -6.427 2.124 16.556 1.00 88.56 109 ASP A CA 1
ATOM 861 C C . ASP A 1 109 ? -7.876 1.994 17.044 1.00 88.56 109 ASP A C 1
ATOM 863 O O . ASP A 1 109 ? -8.248 2.628 18.032 1.00 88.56 109 ASP A O 1
ATOM 867 N N . ALA A 1 110 ? -8.684 1.143 16.406 1.00 88.06 110 ALA A N 1
ATOM 868 C CA . ALA A 1 110 ? -10.056 0.878 16.834 1.00 88.06 110 ALA A CA 1
ATOM 869 C C . ALA A 1 110 ? -10.116 0.205 18.218 1.00 88.06 110 ALA A C 1
ATOM 871 O O . ALA A 1 110 ? -10.865 0.663 19.083 1.00 88.06 110 ALA A O 1
ATOM 872 N N . GLU A 1 111 ? -9.305 -0.834 18.447 1.00 88.69 111 GLU A N 1
ATOM 873 C CA . GLU A 1 111 ? -9.225 -1.533 19.739 1.00 88.69 111 GLU A CA 1
ATOM 874 C C . GLU A 1 111 ? -8.696 -0.600 20.838 1.00 88.69 111 GLU A C 1
ATOM 876 O O . GLU A 1 111 ? -9.264 -0.525 21.929 1.00 88.69 111 GLU A O 1
ATOM 881 N N . THR A 1 112 ? -7.661 0.185 20.529 1.00 90.06 112 THR A N 1
ATOM 882 C CA . THR A 1 112 ? -7.098 1.186 21.442 1.00 90.06 112 THR A CA 1
ATOM 883 C C . THR A 1 112 ? -8.167 2.207 21.840 1.00 90.06 112 THR A C 1
ATOM 885 O O . THR A 1 112 ? -8.363 2.449 23.029 1.00 90.06 112 THR A O 1
ATOM 888 N N . LEU A 1 113 ? -8.927 2.758 20.883 1.00 89.12 113 LEU A N 1
ATOM 8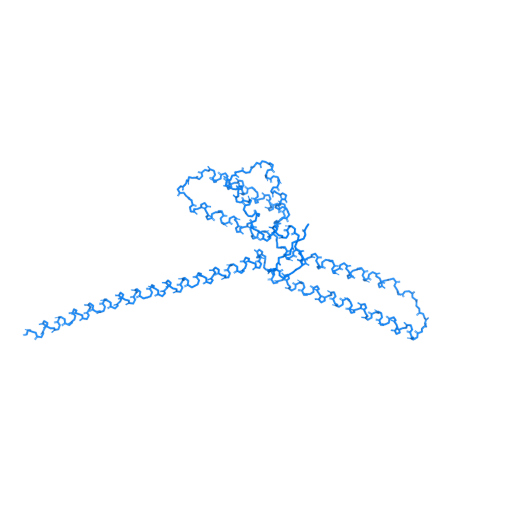89 C CA . LEU A 1 113 ? -10.028 3.693 21.161 1.00 89.12 113 LEU A CA 1
ATOM 890 C C . LEU A 1 113 ? -11.149 3.072 22.010 1.00 89.12 113 LEU A C 1
ATOM 892 O O . LEU A 1 113 ? -11.733 3.759 22.852 1.00 89.12 113 LEU A O 1
ATOM 896 N N . GLU A 1 114 ? -11.477 1.797 21.798 1.00 90.12 114 GLU A N 1
ATOM 897 C CA . GLU A 1 114 ? -12.472 1.091 22.609 1.00 90.12 114 GLU A CA 1
ATOM 898 C C . GLU A 1 114 ? -12.005 0.943 24.064 1.00 90.12 114 GLU A C 1
ATOM 900 O O . GLU A 1 114 ? -12.777 1.204 24.991 1.00 90.12 114 GLU A O 1
ATOM 905 N N . LEU A 1 115 ? -10.739 0.572 24.272 1.00 89.06 115 LEU A N 1
ATOM 906 C CA . LEU A 1 115 ? -10.135 0.452 25.600 1.00 89.06 115 LEU A CA 1
ATOM 907 C C . LEU A 1 115 ? -10.068 1.805 26.316 1.00 89.06 115 LEU A C 1
ATOM 909 O O . LEU A 1 115 ? -10.480 1.892 27.472 1.00 89.06 115 LEU A O 1
ATOM 913 N N . TRP A 1 116 ? -9.664 2.873 25.621 1.00 87.00 116 TRP A N 1
ATOM 914 C CA . TRP A 1 116 ? -9.687 4.235 26.169 1.00 87.00 116 TRP A CA 1
ATOM 915 C C . TRP A 1 116 ? -11.093 4.674 26.582 1.00 87.00 116 TRP A C 1
ATOM 917 O O . TRP A 1 116 ? -11.269 5.265 27.643 1.00 87.00 116 TRP A O 1
ATOM 927 N N . ARG A 1 117 ? -12.124 4.340 25.796 1.00 87.50 117 ARG A N 1
ATOM 928 C CA . ARG A 1 117 ? -13.519 4.647 26.152 1.00 87.50 117 ARG A CA 1
ATOM 929 C C . ARG A 1 117 ? -13.974 3.900 27.406 1.00 87.50 117 ARG A C 1
ATOM 931 O O . ARG A 1 117 ? -14.704 4.461 28.219 1.00 87.50 117 ARG A O 1
ATOM 938 N N . LYS A 1 118 ? -13.561 2.637 27.562 1.00 87.75 118 LYS A N 1
ATOM 939 C CA . LYS A 1 118 ? -13.837 1.843 28.771 1.00 87.75 118 LYS A CA 1
ATOM 940 C C . LYS A 1 118 ? -13.132 2.416 30.006 1.00 87.75 118 LYS A C 1
ATOM 942 O O . LYS A 1 118 ? -13.656 2.248 31.103 1.00 87.75 118 LYS A O 1
ATOM 947 N N . LEU A 1 119 ? -11.992 3.085 29.823 1.00 82.62 119 LEU A N 1
ATOM 948 C CA . LEU A 1 119 ? -11.250 3.786 30.873 1.00 82.62 119 LEU A CA 1
ATOM 949 C C . LEU A 1 119 ? -11.959 5.087 31.297 1.00 82.62 119 LEU A C 1
ATOM 951 O O . LEU A 1 119 ? -12.345 5.226 32.454 1.00 82.62 119 LEU A O 1
ATOM 955 N N . ASP A 1 120 ? -12.246 5.981 30.344 1.00 78.06 120 ASP A N 1
ATOM 956 C CA . ASP A 1 120 ? -12.917 7.276 30.586 1.00 78.06 120 ASP A CA 1
ATOM 957 C C . ASP A 1 120 ? -14.341 7.111 31.154 1.00 78.06 120 ASP A C 1
ATOM 959 O O . ASP A 1 120 ? -14.812 7.897 31.978 1.00 78.06 120 ASP A O 1
ATOM 963 N N . GLY A 1 121 ? -15.040 6.042 30.758 1.00 73.75 121 GLY A N 1
ATOM 964 C CA . GLY A 1 121 ? -16.345 5.698 31.322 1.00 73.75 121 GLY A CA 1
ATOM 965 C C . GLY A 1 121 ? -16.308 5.365 32.820 1.00 73.75 121 GLY A C 1
ATOM 966 O O . GLY A 1 121 ? -17.315 5.568 33.495 1.00 73.75 121 GLY A O 1
ATOM 967 N N . LYS A 1 122 ? -15.170 4.885 33.340 1.00 64.94 122 LYS A N 1
ATOM 968 C CA . LYS A 1 122 ? -14.985 4.519 34.756 1.00 64.94 122 LYS A CA 1
ATOM 969 C C . LYS A 1 122 ? -14.467 5.669 35.616 1.00 64.94 122 LYS A C 1
ATOM 971 O O . LYS A 1 122 ? -14.860 5.799 36.774 1.00 64.94 122 LYS A O 1
ATOM 976 N N . GLU A 1 123 ? -13.672 6.564 35.041 1.00 57.41 123 GLU A N 1
ATOM 977 C CA . GLU A 1 123 ? -13.215 7.779 35.728 1.00 57.41 123 GLU A CA 1
ATOM 978 C C . GLU A 1 123 ? -14.407 8.667 36.153 1.00 57.41 123 GLU A C 1
ATOM 980 O O . GLU A 1 123 ? -14.438 9.220 37.253 1.00 57.41 123 GLU A O 1
ATOM 985 N N . LYS A 1 124 ? -15.475 8.693 35.341 1.00 57.22 124 LYS A N 1
ATOM 986 C CA . LYS A 1 124 ? -16.740 9.389 35.648 1.00 57.22 124 LYS A CA 1
ATOM 987 C C . LYS A 1 124 ? -17.537 8.773 36.805 1.00 57.22 124 LYS A C 1
ATOM 989 O O . LYS A 1 124 ? -18.271 9.502 37.471 1.00 57.22 124 LYS A O 1
ATOM 994 N N . SER A 1 125 ? -17.404 7.469 37.075 1.00 52.56 125 SER A N 1
ATOM 995 C CA . SER A 1 125 ? -18.067 6.827 38.226 1.00 52.56 125 SER A CA 1
ATOM 996 C C . SER A 1 125 ? -17.393 7.140 39.563 1.00 52.56 125 SER A C 1
ATOM 998 O O . SER A 1 125 ? -18.070 7.169 40.589 1.00 52.56 125 SER A O 1
ATOM 1000 N N . TRP A 1 126 ? -16.095 7.456 39.563 1.00 45.53 126 TRP A N 1
ATOM 1001 C CA . TRP A 1 126 ? -15.367 7.852 40.774 1.00 45.53 126 TRP A CA 1
ATOM 1002 C C . TRP A 1 126 ? -15.798 9.226 41.294 1.00 45.53 126 TRP A C 1
ATOM 1004 O O . TRP A 1 126 ? -15.894 9.433 42.501 1.00 45.53 126 TRP A O 1
ATOM 1014 N N . SER A 1 127 ? -16.123 10.163 40.398 1.00 46.78 127 SER A N 1
ATOM 1015 C CA . SER A 1 127 ? -16.480 11.540 40.773 1.00 46.78 127 SER A CA 1
ATOM 1016 C C . SER A 1 127 ? -17.830 11.667 41.496 1.00 46.78 127 SER A C 1
ATOM 1018 O O . SER A 1 127 ? -18.101 12.710 42.085 1.00 46.78 127 SER A O 1
ATOM 1020 N N . GLN A 1 128 ? -18.683 10.636 41.456 1.00 49.06 128 GLN A N 1
ATOM 1021 C CA . GLN A 1 128 ? -20.022 10.652 42.062 1.00 49.06 128 GLN A CA 1
ATOM 1022 C C . GLN A 1 128 ? -20.103 9.947 43.425 1.00 49.06 128 GLN A C 1
ATOM 1024 O O . GLN A 1 128 ? -21.100 10.108 44.123 1.00 49.06 128 GLN A O 1
ATOM 1029 N N . SER A 1 129 ? -19.083 9.181 43.829 1.00 47.56 129 SER A N 1
ATOM 1030 C CA . SER A 1 129 ? -19.165 8.313 45.017 1.00 47.56 129 SER A CA 1
ATOM 1031 C C . SER A 1 129 ? -18.586 8.924 46.305 1.00 47.56 129 SER A C 1
ATOM 1033 O O . SER A 1 129 ? -18.611 8.271 47.349 1.00 47.56 129 SER A O 1
ATOM 1035 N N . THR A 1 130 ? -18.059 10.152 46.266 1.00 43.12 130 THR A N 1
ATOM 1036 C CA . THR A 1 130 ? -17.289 10.738 47.385 1.00 43.12 130 THR A CA 1
ATOM 1037 C C . THR A 1 130 ? -18.147 11.447 48.443 1.00 43.12 130 THR A C 1
ATOM 1039 O O . THR A 1 130 ? -17.622 11.869 49.473 1.00 43.12 130 THR A O 1
ATOM 1042 N N . GLU A 1 131 ? -19.465 11.569 48.261 1.00 45.16 131 GLU A N 1
ATOM 1043 C CA . GLU A 1 131 ? -20.325 12.253 49.236 1.00 45.16 131 GLU A CA 1
ATOM 1044 C C . GLU A 1 131 ? -20.940 11.296 50.264 1.00 45.16 131 GLU A C 1
ATOM 1046 O O . GLU A 1 131 ? -22.081 10.852 50.175 1.00 45.16 131 GLU A O 1
ATOM 1051 N N . GLY A 1 132 ? -20.123 11.046 51.290 1.00 51.62 132 GLY A N 1
ATOM 1052 C CA . GLY A 1 132 ? -20.546 10.707 52.643 1.00 51.62 132 GLY A CA 1
ATOM 1053 C C . GLY A 1 132 ? -20.745 9.223 52.905 1.00 51.62 132 GLY A C 1
ATOM 1054 O O . GLY A 1 132 ? -21.673 8.646 52.369 1.00 51.62 132 GLY A O 1
ATOM 1055 N N . GLN A 1 133 ? -19.959 8.648 53.827 1.00 48.69 133 GLN A N 1
ATOM 1056 C CA . GLN A 1 133 ? -20.450 7.700 54.841 1.00 48.69 133 GLN A CA 1
ATOM 1057 C C . GLN A 1 133 ? -19.495 7.635 56.043 1.00 48.69 133 GLN A C 1
ATOM 1059 O O . GLN A 1 133 ? -18.371 7.149 55.947 1.00 48.69 133 GLN A O 1
ATOM 1064 N N . ASP A 1 134 ? -20.007 8.067 57.196 1.00 55.09 134 ASP A N 1
ATOM 1065 C CA . ASP A 1 134 ? -19.492 7.746 58.525 1.00 55.09 134 ASP A CA 1
ATOM 1066 C C . ASP A 1 134 ? -19.975 6.340 58.960 1.00 55.09 134 ASP A C 1
ATOM 1068 O O . ASP A 1 134 ? -21.163 6.028 58.869 1.00 55.09 134 ASP A O 1
ATOM 1072 N N . LYS A 1 135 ? -19.043 5.544 59.518 1.00 55.06 135 LYS A N 1
ATOM 1073 C CA . LYS A 1 135 ? -19.167 4.237 60.224 1.00 55.06 135 LYS A CA 1
ATOM 1074 C C . LYS A 1 135 ? -19.404 2.940 59.410 1.00 55.06 135 LYS A C 1
ATOM 1076 O O . LYS A 1 135 ? -20.525 2.639 59.018 1.00 55.06 135 LYS A O 1
ATOM 1081 N N . ALA A 1 136 ? -18.361 2.091 59.336 1.00 54.75 136 ALA A N 1
ATOM 1082 C CA . ALA A 1 136 ? -18.319 0.651 59.709 1.00 54.75 136 ALA A CA 1
ATOM 1083 C C . ALA A 1 136 ? -17.100 -0.065 59.066 1.00 54.75 136 ALA A C 1
ATOM 1085 O O . ALA A 1 136 ? -16.991 -0.133 57.847 1.00 54.75 136 ALA A O 1
ATOM 1086 N N . SER A 1 137 ? -16.206 -0.641 59.884 1.00 58.12 137 SER A N 1
ATOM 1087 C CA . SER A 1 137 ? -14.940 -1.299 59.473 1.00 58.12 137 SER A CA 1
ATOM 1088 C C . SER A 1 137 ? -15.101 -2.395 58.400 1.00 58.12 137 SER A C 1
ATOM 1090 O O . SER A 1 137 ? -14.310 -2.486 57.465 1.00 58.12 137 SER A O 1
ATOM 1092 N N . GLU A 1 138 ? -16.171 -3.187 58.478 1.00 59.81 138 GLU A N 1
ATOM 1093 C CA . GLU A 1 138 ? -16.456 -4.270 57.522 1.00 59.81 138 GLU A CA 1
ATOM 1094 C C . GLU A 1 138 ? -16.928 -3.736 56.157 1.00 59.81 138 GLU A C 1
ATOM 1096 O O . GLU A 1 138 ? -16.548 -4.254 55.108 1.00 59.81 138 GLU A O 1
ATOM 1101 N N . LYS A 1 139 ? -17.660 -2.614 56.158 1.00 63.34 139 LYS A N 1
ATOM 1102 C CA . LYS A 1 139 ? -18.056 -1.877 54.948 1.00 63.34 139 LYS A CA 1
ATOM 1103 C C . LYS A 1 139 ? -16.847 -1.262 54.239 1.00 63.34 139 LYS A C 1
ATOM 1105 O O . LYS A 1 139 ? -16.791 -1.260 53.015 1.00 63.34 139 LYS A O 1
ATOM 1110 N N . ILE A 1 140 ? -15.866 -0.795 55.015 1.00 70.31 140 ILE A N 1
ATOM 1111 C CA . ILE A 1 140 ? -14.598 -0.252 54.506 1.00 70.31 140 ILE A CA 1
ATOM 1112 C C . ILE A 1 140 ? -13.766 -1.359 53.840 1.00 70.31 140 ILE A C 1
ATOM 1114 O O . ILE A 1 140 ? -13.204 -1.141 52.772 1.00 70.31 140 ILE A O 1
ATOM 1118 N N . ALA A 1 141 ? -13.717 -2.565 54.418 1.00 74.62 141 ALA A N 1
ATOM 1119 C CA . ALA A 1 141 ? -13.001 -3.695 53.820 1.00 74.62 141 ALA A CA 1
ATOM 1120 C C . ALA A 1 141 ? -13.609 -4.136 52.475 1.00 74.62 141 ALA A C 1
ATOM 1122 O O . ALA A 1 141 ? -12.870 -4.382 51.523 1.00 74.62 141 ALA A O 1
ATOM 1123 N N . VAL A 1 142 ? -14.943 -4.187 52.374 1.00 76.81 142 VAL A N 1
ATOM 1124 C CA . VAL A 1 142 ? -15.648 -4.512 51.120 1.00 76.81 142 VAL A CA 1
ATOM 1125 C C . VAL A 1 142 ? -15.422 -3.432 50.058 1.00 76.81 142 VAL A C 1
ATOM 1127 O O . VAL A 1 142 ? -15.042 -3.768 48.938 1.00 76.81 142 VAL A O 1
ATOM 1130 N N . ALA A 1 143 ? -15.549 -2.152 50.423 1.00 77.44 143 ALA A N 1
ATOM 1131 C CA . ALA A 1 143 ? -15.280 -1.030 49.521 1.00 77.44 143 ALA A CA 1
ATOM 1132 C C . ALA A 1 143 ? -13.827 -1.027 49.013 1.00 77.44 143 ALA A C 1
ATOM 1134 O O . ALA A 1 143 ? -13.579 -0.824 47.827 1.00 77.44 143 ALA A O 1
ATOM 1135 N N . ASN A 1 144 ? -12.859 -1.341 49.881 1.00 81.25 144 ASN A N 1
ATOM 1136 C CA . ASN A 1 144 ? -11.455 -1.462 49.488 1.00 81.25 144 ASN A CA 1
ATOM 1137 C C . ASN A 1 144 ? -11.222 -2.628 48.517 1.00 81.25 144 ASN A C 1
ATOM 1139 O O . ASN A 1 144 ? -10.445 -2.489 47.578 1.00 81.25 144 ASN A O 1
ATOM 1143 N N . ILE A 1 145 ? -11.884 -3.774 48.712 1.00 84.06 145 ILE A N 1
ATOM 1144 C CA . ILE A 1 145 ? -11.786 -4.917 47.789 1.00 84.06 145 ILE A CA 1
ATOM 1145 C C . ILE A 1 145 ? -12.387 -4.569 46.421 1.00 84.06 145 ILE A C 1
ATOM 1147 O O . ILE A 1 145 ? -11.833 -4.968 45.395 1.00 84.06 145 ILE A O 1
ATOM 1151 N N . GLU A 1 146 ? -13.501 -3.839 46.384 1.00 82.12 146 GLU A N 1
ATOM 1152 C CA . GLU A 1 146 ? -14.116 -3.370 45.137 1.00 82.12 146 GLU A CA 1
ATOM 1153 C C . GLU A 1 146 ? -13.226 -2.360 44.409 1.00 82.12 146 GLU A C 1
ATOM 1155 O O . GLU A 1 146 ? -12.937 -2.563 43.229 1.00 82.12 146 GLU A O 1
ATOM 1160 N N . ALA A 1 147 ? -12.684 -1.371 45.124 1.00 82.12 147 ALA A N 1
ATOM 1161 C CA . ALA A 1 147 ? -11.723 -0.416 44.576 1.00 82.12 147 ALA A CA 1
ATOM 1162 C C . A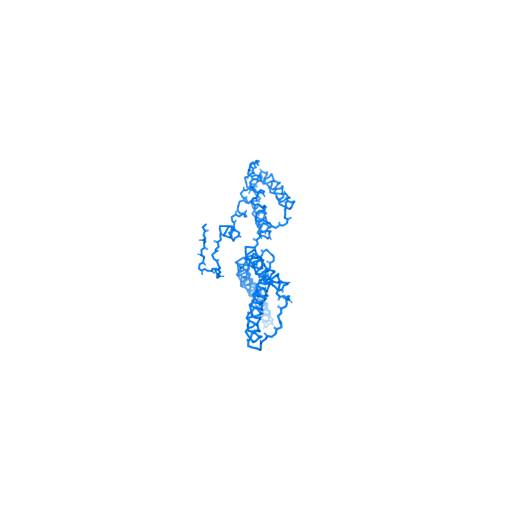LA A 1 147 ? -10.464 -1.112 44.028 1.00 82.12 147 ALA A C 1
ATOM 1164 O O . ALA A 1 147 ? -9.954 -0.756 42.969 1.00 82.12 147 ALA A O 1
ATOM 1165 N N . LEU A 1 148 ? -9.980 -2.161 44.703 1.00 86.12 148 LEU A N 1
ATOM 1166 C CA . LEU A 1 148 ? -8.801 -2.916 44.270 1.00 86.12 148 LEU A CA 1
ATOM 1167 C C . LEU A 1 148 ? -9.093 -3.774 43.029 1.00 86.12 148 LEU A C 1
ATOM 1169 O O . LEU A 1 148 ? -8.259 -3.862 42.127 1.00 86.12 148 LEU A O 1
ATOM 1173 N N . LYS A 1 149 ? -10.290 -4.368 42.929 1.00 86.44 149 LYS A N 1
ATOM 1174 C CA . LYS A 1 149 ? -10.747 -5.040 41.699 1.00 86.44 149 LYS A CA 1
ATOM 1175 C C . LYS A 1 149 ? -10.863 -4.056 40.540 1.00 86.44 149 LYS A C 1
ATOM 1177 O O . LYS A 1 149 ? -10.498 -4.403 39.420 1.00 86.44 149 LYS A O 1
ATOM 1182 N N . GLU A 1 150 ? -11.356 -2.851 40.799 1.00 83.44 150 GLU A N 1
ATOM 1183 C CA . GLU A 1 150 ? -11.477 -1.813 39.784 1.00 83.44 150 GLU A CA 1
ATOM 1184 C C . GLU A 1 150 ? -10.103 -1.335 39.300 1.00 83.44 150 GLU A C 1
ATOM 1186 O O . GLU A 1 150 ? -9.834 -1.411 38.099 1.00 83.44 150 GLU A O 1
ATOM 1191 N N . ALA A 1 151 ? -9.193 -1.005 40.218 1.00 85.81 151 ALA A N 1
ATOM 1192 C CA . ALA A 1 151 ? -7.807 -0.665 39.902 1.00 85.81 151 ALA A CA 1
ATOM 1193 C C . ALA A 1 151 ? -7.106 -1.788 39.115 1.00 85.81 151 ALA A C 1
ATOM 1195 O O . ALA A 1 151 ? -6.390 -1.534 38.149 1.00 85.81 151 ALA A O 1
ATOM 1196 N N . LEU A 1 152 ? -7.362 -3.058 39.452 1.00 88.31 152 LEU A N 1
ATOM 1197 C CA . LEU A 1 152 ? -6.839 -4.193 38.688 1.00 88.31 152 LEU A CA 1
ATOM 1198 C C . LEU A 1 152 ? -7.380 -4.226 37.249 1.00 88.31 152 LEU A C 1
ATOM 1200 O O . LEU A 1 152 ? -6.650 -4.591 36.327 1.00 88.31 152 LEU A O 1
ATOM 1204 N N . THR A 1 153 ? -8.651 -3.875 37.031 1.00 87.12 153 THR A N 1
ATOM 1205 C CA . THR A 1 153 ? -9.206 -3.791 35.669 1.00 87.12 153 THR A CA 1
ATOM 1206 C C . THR A 1 153 ? -8.612 -2.639 34.868 1.00 87.12 153 THR A C 1
ATOM 1208 O O . THR A 1 153 ? -8.350 -2.817 33.683 1.00 87.12 153 THR A O 1
ATOM 1211 N N . GLU A 1 154 ? -8.359 -1.501 35.508 1.00 86.75 154 GLU A N 1
ATOM 1212 C CA . GLU A 1 154 ? -7.688 -0.352 34.904 1.00 86.75 154 GLU A CA 1
ATOM 1213 C C . GLU A 1 154 ? -6.253 -0.695 34.493 1.00 86.75 154 GLU A C 1
ATOM 1215 O O . GLU A 1 154 ? -5.900 -0.541 33.325 1.00 86.75 154 GLU A O 1
ATOM 1220 N N . VAL A 1 155 ? -5.463 -1.285 35.399 1.00 90.06 155 VAL A N 1
ATOM 1221 C CA . VAL A 1 155 ? -4.099 -1.748 35.096 1.00 90.06 155 VAL A CA 1
ATOM 1222 C C . VAL A 1 155 ? -4.096 -2.708 33.906 1.00 90.06 155 VAL A C 1
ATOM 1224 O O . VAL A 1 155 ? -3.272 -2.563 33.008 1.00 90.06 155 VAL A O 1
ATOM 1227 N N . ARG A 1 156 ? -5.051 -3.648 33.835 1.00 89.94 156 ARG A N 1
ATOM 1228 C CA . ARG A 1 156 ? -5.179 -4.568 32.689 1.00 89.94 156 ARG A CA 1
ATOM 1229 C C . ARG A 1 156 ? -5.466 -3.843 31.375 1.00 89.94 156 ARG A C 1
ATOM 1231 O O . ARG A 1 156 ? -4.915 -4.236 30.348 1.00 89.94 156 ARG A O 1
ATOM 1238 N N . PHE A 1 157 ? -6.316 -2.815 31.385 1.00 88.62 157 PHE A N 1
ATOM 1239 C CA . PHE A 1 157 ? -6.575 -2.014 30.188 1.00 88.62 157 PHE A CA 1
ATOM 1240 C C . PHE A 1 157 ? -5.327 -1.241 29.758 1.00 88.62 157 PHE A C 1
ATOM 1242 O O . PHE A 1 157 ? -4.977 -1.295 28.581 1.00 88.62 157 PHE A O 1
ATOM 1249 N N . CYS A 1 158 ? -4.616 -0.613 30.696 1.00 89.06 158 CYS A N 1
ATOM 1250 C CA . CYS A 1 158 ? -3.361 0.085 30.419 1.00 89.06 158 CYS A CA 1
ATOM 1251 C C . CYS A 1 158 ? -2.299 -0.858 29.835 1.00 89.06 158 CYS A C 1
ATOM 1253 O O . CYS A 1 158 ? -1.717 -0.542 28.800 1.00 89.06 158 CYS A O 1
ATOM 1255 N N . SER A 1 159 ? -2.112 -2.047 30.421 1.00 90.62 159 SER A N 1
ATOM 1256 C CA . SER A 1 159 ? -1.189 -3.060 29.890 1.00 90.62 159 SER A CA 1
ATOM 1257 C C . SER A 1 159 ? -1.554 -3.491 28.468 1.00 90.62 159 SER A C 1
ATOM 1259 O O . SER A 1 159 ? -0.673 -3.634 27.623 1.00 90.62 159 SER A O 1
ATOM 1261 N N . ARG A 1 160 ? -2.849 -3.664 28.170 1.00 92.56 160 ARG A N 1
ATOM 1262 C CA . ARG A 1 160 ? -3.296 -4.026 26.818 1.00 92.56 160 ARG A CA 1
ATOM 1263 C C . ARG A 1 160 ? -3.073 -2.895 25.811 1.00 92.56 160 ARG A C 1
ATOM 1265 O O . ARG A 1 160 ? -2.651 -3.158 24.689 1.00 92.56 160 ARG A O 1
ATOM 1272 N N . VAL A 1 161 ? -3.339 -1.645 26.192 1.00 90.81 161 VAL A N 1
ATOM 1273 C CA . VAL A 1 161 ? -3.062 -0.478 25.338 1.00 90.81 161 VAL A CA 1
ATOM 1274 C C . VAL A 1 161 ? -1.564 -0.361 25.052 1.00 90.81 161 VAL A C 1
ATOM 1276 O O . VAL A 1 161 ? -1.184 -0.122 23.909 1.00 90.81 161 VAL A O 1
ATOM 1279 N N . GLU A 1 162 ? -0.707 -0.578 26.049 1.00 90.44 162 GLU A N 1
ATOM 1280 C CA . GLU A 1 162 ? 0.748 -0.576 25.867 1.00 90.44 162 GLU A CA 1
ATOM 1281 C C . GLU A 1 162 ? 1.202 -1.650 24.866 1.00 90.44 162 GLU A C 1
ATOM 1283 O O . GLU A 1 162 ? 1.939 -1.345 23.927 1.00 90.44 162 GLU A O 1
ATOM 1288 N N . GLU A 1 163 ? 0.701 -2.881 24.999 1.00 90.12 163 GLU A N 1
ATOM 1289 C CA . GLU A 1 163 ? 0.969 -3.979 24.061 1.00 90.12 163 GLU A CA 1
ATOM 1290 C C . GLU A 1 163 ? 0.567 -3.615 22.620 1.00 90.12 163 GLU A C 1
ATOM 1292 O O . GLU A 1 163 ? 1.343 -3.795 21.676 1.00 90.12 163 GLU A O 1
ATOM 1297 N N . LEU A 1 164 ? -0.629 -3.046 22.443 1.00 88.31 164 LEU A N 1
ATOM 1298 C CA . LEU A 1 164 ? -1.138 -2.606 21.145 1.00 88.31 164 LEU A CA 1
ATOM 1299 C C . LEU A 1 164 ? -0.286 -1.485 20.535 1.00 88.31 164 LEU A C 1
ATOM 1301 O O . LEU A 1 164 ? 0.012 -1.520 19.340 1.00 88.31 164 LEU A O 1
ATOM 1305 N N . LEU A 1 165 ? 0.152 -0.512 21.336 1.00 88.19 165 LEU A N 1
ATOM 1306 C CA . LEU A 1 165 ? 1.022 0.573 20.876 1.00 88.19 165 LEU A CA 1
ATOM 1307 C C . LEU A 1 165 ? 2.410 0.065 20.470 1.00 88.19 165 LEU A C 1
ATOM 1309 O O . LEU A 1 165 ? 2.955 0.524 19.463 1.00 88.19 165 LEU A O 1
ATOM 1313 N N . LEU A 1 166 ? 2.964 -0.905 21.202 1.00 88.56 166 LEU A N 1
ATOM 1314 C CA . LEU A 1 166 ? 4.210 -1.574 20.824 1.00 88.56 166 LEU A CA 1
ATOM 1315 C C . LEU A 1 166 ? 4.054 -2.324 19.496 1.00 88.56 166 LEU A C 1
ATOM 1317 O O . LEU A 1 166 ? 4.902 -2.168 18.615 1.00 88.56 166 LEU A O 1
ATOM 1321 N N . LYS A 1 167 ? 2.942 -3.050 19.307 1.00 85.44 167 LYS A N 1
ATOM 1322 C CA . LYS A 1 167 ? 2.612 -3.708 18.033 1.00 85.44 167 LYS A CA 1
ATOM 1323 C C . LYS A 1 167 ? 2.426 -2.701 16.894 1.00 85.44 167 LYS A C 1
ATOM 1325 O O . LYS A 1 167 ? 2.890 -2.934 15.787 1.00 85.44 167 LYS A O 1
ATOM 1330 N N . LYS A 1 168 ? 1.794 -1.551 17.139 1.00 86.25 168 LYS A N 1
ATOM 1331 C CA . LYS A 1 168 ? 1.660 -0.489 16.127 1.00 86.25 168 LYS A CA 1
ATOM 1332 C C . LYS A 1 168 ? 3.020 0.084 15.732 1.00 86.25 168 LYS A C 1
ATOM 1334 O O . LYS A 1 168 ? 3.250 0.347 14.558 1.00 86.25 168 LYS A O 1
ATOM 1339 N N . LYS A 1 169 ? 3.926 0.263 16.698 1.00 84.56 169 LYS A N 1
ATOM 1340 C CA . LYS A 1 169 ? 5.279 0.788 16.467 1.00 84.56 169 LYS A CA 1
ATOM 1341 C C . LYS A 1 169 ? 6.157 -0.162 15.648 1.00 84.56 169 LYS A C 1
ATOM 1343 O O . LYS A 1 169 ? 7.063 0.314 14.969 1.00 84.56 169 LYS A O 1
ATOM 1348 N N . SER A 1 170 ? 5.916 -1.474 15.703 1.00 78.25 170 SER A N 1
ATOM 1349 C CA . SER A 1 170 ? 6.652 -2.443 14.882 1.00 78.25 170 SER A CA 1
ATOM 1350 C C . SER A 1 170 ? 6.178 -2.503 13.426 1.00 78.25 170 SER A C 1
ATOM 1352 O O . SER A 1 170 ? 6.877 -3.081 12.597 1.00 78.25 170 SER A O 1
ATOM 1354 N N . ILE A 1 171 ? 5.038 -1.889 13.087 1.00 76.50 171 ILE A N 1
ATOM 1355 C CA . ILE A 1 171 ? 4.543 -1.791 11.710 1.00 76.50 171 ILE A CA 1
ATOM 1356 C C . ILE A 1 171 ? 5.132 -0.529 11.063 1.00 76.50 171 ILE A C 1
ATOM 1358 O O . ILE A 1 171 ? 4.813 0.594 11.456 1.00 76.50 171 ILE A O 1
ATOM 1362 N N . ALA A 1 172 ? 5.991 -0.698 10.056 1.00 61.06 172 ALA A N 1
ATOM 1363 C CA . ALA A 1 172 ? 6.519 0.424 9.284 1.00 61.06 172 ALA A CA 1
ATOM 1364 C C . ALA A 1 172 ? 5.428 1.042 8.374 1.00 61.06 172 ALA A C 1
ATOM 1366 O O . ALA A 1 172 ? 4.583 0.312 7.848 1.00 61.06 172 ALA A O 1
ATOM 1367 N N . PRO A 1 173 ? 5.428 2.372 8.140 1.00 53.12 173 PRO A N 1
ATOM 1368 C CA . PRO A 1 173 ? 4.517 2.999 7.182 1.00 53.12 173 PRO A CA 1
ATOM 1369 C C . PRO A 1 173 ? 4.716 2.414 5.775 1.00 53.12 173 PRO A C 1
ATOM 1371 O O . PRO A 1 173 ? 5.827 2.446 5.251 1.00 53.12 173 PRO A O 1
ATOM 1374 N N . GLY A 1 174 ? 3.644 1.895 5.170 1.00 56.19 174 GLY A N 1
ATOM 1375 C CA . GLY A 1 174 ? 3.658 1.347 3.807 1.00 56.19 174 GLY A CA 1
ATOM 1376 C C . GLY A 1 174 ? 4.056 -0.130 3.682 1.00 56.19 174 GLY A C 1
ATOM 1377 O O . GLY A 1 174 ? 4.040 -0.653 2.570 1.00 56.19 174 GLY A O 1
ATOM 1378 N N . ASP A 1 175 ? 4.368 -0.825 4.781 1.00 52.28 175 ASP A N 1
ATOM 1379 C CA . ASP A 1 175 ? 4.542 -2.281 4.770 1.00 52.28 175 ASP A CA 1
ATOM 1380 C C . ASP A 1 175 ? 3.265 -2.971 5.284 1.00 52.28 175 ASP A C 1
ATOM 1382 O O . ASP A 1 175 ? 2.773 -2.702 6.383 1.00 52.28 175 ASP A O 1
ATOM 1386 N N . SER A 1 176 ? 2.732 -3.895 4.484 1.00 58.81 176 SER A N 1
ATOM 1387 C CA . SER A 1 176 ? 2.064 -5.082 5.027 1.00 58.81 176 SER A CA 1
ATOM 1388 C C . SER A 1 176 ? 3.157 -6.052 5.482 1.00 58.81 176 SER A C 1
ATOM 1390 O O . SER A 1 176 ? 4.216 -6.122 4.853 1.00 58.81 176 SER A O 1
ATOM 1392 N N . MET A 1 177 ? 2.913 -6.820 6.545 1.00 55.38 177 MET A N 1
ATOM 1393 C CA . MET A 1 177 ? 3.840 -7.863 7.011 1.00 55.38 177 MET A CA 1
ATOM 1394 C C . MET A 1 177 ? 4.213 -8.839 5.883 1.00 55.38 177 MET A C 1
ATOM 1396 O O . MET A 1 177 ? 5.349 -9.298 5.786 1.00 55.38 177 MET A O 1
ATOM 1400 N N . GLU A 1 178 ? 3.279 -9.056 4.964 1.00 58.16 178 GLU A N 1
ATOM 1401 C CA . GLU A 1 178 ? 3.458 -9.877 3.776 1.00 58.16 178 GLU A CA 1
ATOM 1402 C C . GLU A 1 178 ? 4.375 -9.231 2.727 1.00 58.16 178 GLU A C 1
ATOM 1404 O O . GLU A 1 178 ? 5.272 -9.886 2.202 1.00 58.16 178 GLU A O 1
ATOM 1409 N N . ILE A 1 179 ? 4.243 -7.921 2.488 1.00 67.25 179 ILE A N 1
ATOM 1410 C CA . ILE A 1 179 ? 5.134 -7.170 1.586 1.00 67.25 179 ILE A CA 1
ATOM 1411 C C . ILE A 1 179 ? 6.561 -7.164 2.138 1.00 67.25 179 ILE A C 1
ATOM 1413 O O . ILE A 1 179 ? 7.523 -7.313 1.383 1.00 67.25 179 ILE A O 1
ATOM 1417 N N . HIS A 1 180 ? 6.708 -7.025 3.457 1.00 68.75 180 HIS A N 1
ATOM 1418 C CA . HIS A 1 180 ? 8.005 -7.121 4.112 1.00 68.75 180 HIS A CA 1
ATOM 1419 C C . HIS A 1 180 ? 8.627 -8.510 3.910 1.00 68.75 180 HIS A C 1
ATOM 1421 O O . HIS A 1 180 ? 9.773 -8.605 3.470 1.00 68.75 180 HIS A O 1
ATOM 1427 N N . SER A 1 181 ? 7.861 -9.582 4.141 1.00 71.00 181 SER A N 1
ATOM 1428 C CA . SER A 1 181 ? 8.337 -10.954 3.923 1.00 71.00 181 SER A CA 1
ATOM 1429 C C . SER A 1 181 ? 8.739 -11.201 2.466 1.00 71.00 181 SER A C 1
ATOM 1431 O O . SER A 1 181 ? 9.830 -11.700 2.199 1.00 71.00 181 SER A O 1
ATOM 1433 N N . GLN A 1 182 ? 7.922 -10.759 1.507 1.00 74.81 182 GLN A N 1
ATOM 1434 C CA . GLN A 1 182 ? 8.235 -10.875 0.080 1.00 74.81 182 GLN A CA 1
ATOM 1435 C C . GLN A 1 182 ? 9.501 -10.094 -0.309 1.00 74.81 182 GLN A C 1
ATOM 1437 O O . GLN A 1 182 ? 10.294 -10.561 -1.131 1.00 74.81 182 GLN A O 1
ATOM 1442 N N . LYS A 1 183 ? 9.722 -8.902 0.267 1.00 77.81 183 LYS A N 1
ATOM 1443 C CA . LYS A 1 183 ? 10.951 -8.116 0.053 1.00 77.81 183 LYS A CA 1
ATOM 1444 C C . LYS A 1 183 ? 12.178 -8.851 0.589 1.00 77.81 183 LYS A C 1
ATOM 1446 O O . LYS A 1 183 ? 13.200 -8.887 -0.096 1.00 77.81 183 LYS A O 1
ATOM 1451 N N . VAL A 1 184 ? 12.078 -9.454 1.774 1.00 75.62 184 VAL A N 1
ATOM 1452 C CA . VAL A 1 184 ? 13.159 -10.250 2.377 1.00 75.62 184 VAL A CA 1
ATOM 1453 C C . VAL A 1 184 ? 13.496 -11.466 1.508 1.00 75.62 184 VAL A C 1
ATOM 1455 O O . VAL A 1 184 ? 14.671 -11.694 1.217 1.00 75.62 184 VAL A O 1
ATOM 1458 N N . ASP A 1 185 ? 12.492 -12.187 1.008 1.00 86.31 185 ASP A N 1
ATOM 1459 C CA . ASP A 1 185 ? 12.708 -13.338 0.124 1.00 86.31 185 ASP A CA 1
ATOM 1460 C C . ASP A 1 185 ? 13.352 -12.933 -1.209 1.00 86.31 185 ASP A C 1
ATOM 1462 O O . ASP A 1 185 ? 14.321 -13.556 -1.653 1.00 86.31 185 ASP A O 1
ATOM 1466 N N . LYS A 1 186 ? 12.889 -11.837 -1.827 1.00 93.19 186 LYS A N 1
ATOM 1467 C CA . LYS A 1 186 ? 13.513 -11.285 -3.043 1.00 93.19 186 LYS A CA 1
ATOM 1468 C C . LYS A 1 186 ? 14.970 -10.889 -2.803 1.00 93.19 186 LYS A C 1
ATOM 1470 O O . LYS A 1 186 ? 15.828 -11.197 -3.630 1.00 93.19 186 LYS A O 1
ATOM 1475 N N . LEU A 1 187 ? 15.270 -10.239 -1.678 1.00 91.62 187 LEU A N 1
ATOM 1476 C CA . LEU A 1 187 ? 16.642 -9.875 -1.310 1.00 91.62 187 LEU A CA 1
ATOM 1477 C C . LEU A 1 187 ? 17.531 -11.108 -1.146 1.00 91.62 187 LEU A C 1
ATOM 1479 O O . LEU A 1 187 ? 18.676 -11.095 -1.596 1.00 91.62 187 LEU A O 1
ATOM 1483 N N . LYS A 1 188 ? 17.000 -12.184 -0.563 1.00 94.62 188 LYS A N 1
ATOM 1484 C CA . LYS A 1 188 ? 17.714 -13.453 -0.426 1.00 94.62 188 LYS A CA 1
ATOM 1485 C C . LYS A 1 188 ? 18.064 -14.052 -1.790 1.00 94.62 188 LYS A C 1
ATOM 1487 O O . LYS A 1 188 ? 19.230 -14.343 -2.043 1.00 94.62 188 LYS A O 1
ATOM 1492 N N . VAL A 1 189 ? 17.096 -14.125 -2.708 1.00 94.31 189 VAL A N 1
ATOM 1493 C CA . VAL A 1 189 ? 17.321 -14.619 -4.081 1.00 94.31 189 VAL A CA 1
ATOM 1494 C C . VAL A 1 189 ? 18.347 -13.766 -4.835 1.00 94.31 189 VAL A C 1
ATOM 1496 O O . VAL A 1 189 ? 19.223 -14.305 -5.520 1.00 94.31 189 VAL A O 1
ATOM 1499 N N . LEU A 1 190 ? 18.268 -12.437 -4.714 1.00 90.56 190 LEU A N 1
ATOM 1500 C CA . LEU A 1 190 ? 19.228 -11.523 -5.339 1.00 90.56 190 LEU A CA 1
ATOM 1501 C C . LEU A 1 190 ? 20.634 -11.692 -4.756 1.00 90.56 190 LEU A C 1
ATOM 1503 O O . LEU A 1 190 ? 21.602 -11.715 -5.515 1.00 90.56 190 LEU A O 1
ATOM 1507 N N . SER A 1 191 ? 20.748 -11.862 -3.438 1.00 91.06 191 SER A N 1
ATOM 1508 C CA . SER A 1 191 ? 22.014 -12.135 -2.753 1.00 91.06 191 SER A CA 1
ATOM 1509 C C . SER A 1 191 ? 22.654 -13.436 -3.249 1.00 91.06 191 SER A C 1
ATOM 1511 O O . SER A 1 191 ? 23.829 -13.445 -3.623 1.00 91.06 191 SER A O 1
ATOM 1513 N N . ASP A 1 192 ? 21.880 -14.519 -3.331 1.00 94.56 192 ASP A N 1
ATOM 1514 C CA . ASP A 1 192 ? 22.364 -15.821 -3.806 1.00 94.56 192 ASP A CA 1
ATOM 1515 C C . ASP A 1 192 ? 22.799 -15.760 -5.280 1.00 94.56 192 ASP A C 1
ATOM 1517 O O . ASP A 1 192 ? 23.850 -16.287 -5.671 1.00 94.56 192 ASP A O 1
ATOM 1521 N N . SER A 1 193 ? 22.024 -15.050 -6.104 1.00 95.94 193 SER A N 1
ATOM 1522 C CA . SER A 1 193 ? 22.327 -14.835 -7.522 1.00 95.94 193 SER A CA 1
ATOM 1523 C C . SER A 1 193 ? 23.592 -13.999 -7.715 1.00 95.94 193 SER A C 1
ATOM 1525 O O . SER A 1 193 ? 24.429 -14.331 -8.558 1.00 95.94 193 SER A O 1
ATOM 1527 N N . LEU A 1 194 ? 23.763 -12.940 -6.920 1.00 95.69 194 LEU A N 1
ATOM 1528 C CA . LEU A 1 194 ? 24.944 -12.083 -6.955 1.00 95.69 194 LEU A CA 1
ATOM 1529 C C . LEU A 1 194 ? 26.193 -12.848 -6.512 1.00 95.69 194 LEU A C 1
ATOM 1531 O O . LEU A 1 194 ? 27.206 -12.786 -7.204 1.00 95.69 194 LEU A O 1
ATOM 1535 N N . SER A 1 195 ? 26.103 -13.623 -5.429 1.00 94.06 195 SER A N 1
ATOM 1536 C CA . SER A 1 195 ? 27.189 -14.491 -4.955 1.00 94.06 195 SER A CA 1
ATOM 1537 C C . SER A 1 195 ? 27.616 -15.493 -6.035 1.00 94.06 195 SER A C 1
ATOM 1539 O O . SER A 1 195 ? 28.793 -15.580 -6.396 1.00 94.06 195 SER A O 1
ATOM 1541 N N . THR A 1 196 ? 26.644 -16.166 -6.659 1.00 95.19 196 THR A N 1
ATOM 1542 C CA . THR A 1 196 ? 26.895 -17.118 -7.753 1.00 95.19 196 THR A CA 1
ATOM 1543 C C . THR A 1 196 ? 27.522 -16.438 -8.973 1.00 95.19 196 THR A C 1
ATOM 1545 O O . THR A 1 196 ? 28.448 -16.970 -9.588 1.00 95.19 196 THR A O 1
ATOM 1548 N N . SER A 1 197 ? 27.019 -15.260 -9.346 1.00 95.19 197 SER A N 1
ATOM 1549 C CA . SER A 1 197 ? 27.527 -14.490 -10.484 1.00 95.19 197 SER A CA 1
ATOM 1550 C C . SER A 1 197 ? 28.950 -13.982 -10.236 1.00 95.19 197 SER A C 1
ATOM 1552 O O . SER A 1 197 ? 29.811 -14.138 -11.106 1.00 95.19 197 SER A O 1
ATOM 1554 N N . SER A 1 198 ? 29.222 -13.459 -9.034 1.00 94.31 198 SER A N 1
ATOM 1555 C CA . SER A 1 198 ? 30.548 -13.000 -8.604 1.00 94.31 198 SER A CA 1
ATOM 1556 C C . SER A 1 198 ? 31.556 -14.143 -8.634 1.00 94.31 198 SER A C 1
ATOM 1558 O O . SER A 1 198 ? 32.582 -14.033 -9.299 1.00 94.31 198 SER A O 1
ATOM 1560 N N . SER A 1 199 ? 31.218 -15.292 -8.039 1.00 95.50 199 SER A N 1
ATOM 1561 C CA . SER A 1 199 ? 32.073 -16.485 -8.060 1.00 95.50 199 SER A CA 1
ATOM 1562 C C . SER A 1 199 ? 32.374 -16.956 -9.492 1.00 95.50 199 SER A C 1
ATOM 1564 O O . SER A 1 199 ? 33.524 -17.220 -9.844 1.00 95.50 199 SER A O 1
ATOM 1566 N N . LYS A 1 200 ? 31.369 -16.972 -10.382 1.00 96.88 200 LYS A N 1
ATOM 1567 C CA . LYS A 1 200 ? 31.577 -17.290 -11.808 1.00 96.88 200 LYS A CA 1
ATOM 1568 C C . LYS A 1 200 ? 32.448 -16.262 -12.534 1.00 96.88 200 LYS A C 1
ATOM 1570 O O . LYS A 1 200 ? 33.098 -16.608 -13.522 1.00 96.88 200 LYS A O 1
ATOM 1575 N N . ALA A 1 201 ? 32.405 -14.991 -12.145 1.00 95.88 201 ALA A N 1
ATOM 1576 C CA . ALA A 1 201 ? 33.265 -13.959 -12.717 1.00 95.88 201 ALA A CA 1
ATOM 1577 C C . ALA A 1 201 ? 34.714 -14.120 -12.232 1.00 95.88 201 ALA A C 1
ATOM 1579 O O . ALA A 1 201 ? 35.632 -14.107 -13.052 1.00 95.88 201 ALA A O 1
ATOM 1580 N N . GLU A 1 202 ? 34.913 -14.366 -10.937 1.00 96.12 202 GLU A N 1
ATOM 1581 C CA . GLU A 1 202 ? 36.221 -14.640 -10.334 1.00 96.12 202 GLU A CA 1
ATOM 1582 C C . GLU A 1 202 ? 36.892 -15.865 -10.959 1.00 96.12 202 GLU A C 1
ATOM 1584 O O . GLU A 1 202 ? 38.047 -15.774 -11.381 1.00 96.12 202 GLU A O 1
ATOM 1589 N N . GLN A 1 203 ? 36.157 -16.970 -11.126 1.00 96.69 203 GLN A N 1
ATOM 1590 C CA . GLN A 1 203 ? 36.686 -18.180 -11.758 1.00 96.69 203 GLN A CA 1
ATOM 1591 C C . GLN A 1 203 ? 37.147 -17.912 -13.196 1.00 96.69 203 GLN A C 1
ATOM 1593 O O . GLN A 1 203 ? 38.247 -18.304 -13.575 1.00 96.69 203 GLN A O 1
ATOM 1598 N N . ARG A 1 204 ? 36.362 -17.163 -13.985 1.00 96.88 204 ARG A N 1
ATOM 1599 C CA . ARG A 1 204 ? 36.745 -16.779 -15.356 1.00 96.88 204 ARG A CA 1
ATOM 1600 C C . ARG A 1 204 ? 38.020 -15.935 -15.388 1.00 96.88 204 ARG A C 1
ATOM 1602 O O . ARG A 1 204 ? 38.855 -16.124 -16.271 1.00 96.88 204 ARG A O 1
ATOM 1609 N N . ILE A 1 205 ? 38.188 -15.018 -14.434 1.00 96.50 205 ILE A N 1
ATOM 1610 C CA . ILE A 1 205 ? 39.405 -14.204 -14.309 1.00 96.50 205 ILE A CA 1
ATOM 1611 C C . ILE A 1 205 ? 40.604 -15.085 -13.937 1.00 96.50 205 ILE A C 1
ATOM 1613 O O . ILE A 1 205 ? 41.680 -14.924 -14.517 1.00 96.50 205 ILE A O 1
ATOM 1617 N N . MET A 1 206 ? 40.427 -16.017 -12.997 1.00 95.88 206 MET A N 1
ATOM 1618 C CA . MET A 1 206 ? 41.469 -16.960 -12.592 1.00 95.88 206 MET A CA 1
ATOM 1619 C C . MET A 1 206 ? 41.898 -17.872 -13.741 1.00 95.88 206 MET A C 1
ATOM 1621 O O . MET A 1 206 ? 43.093 -17.973 -14.016 1.00 95.88 206 MET A O 1
ATOM 1625 N N . ASP A 1 207 ? 40.945 -18.474 -14.449 1.00 96.69 207 ASP A N 1
ATOM 1626 C CA . ASP A 1 207 ? 41.222 -19.359 -15.582 1.00 96.69 207 ASP A CA 1
ATOM 1627 C C . ASP A 1 207 ? 41.952 -18.604 -16.696 1.00 96.69 207 ASP A C 1
ATOM 1629 O O . ASP A 1 207 ? 42.955 -19.082 -17.228 1.00 96.69 207 ASP A O 1
ATOM 1633 N N . HIS A 1 208 ? 41.513 -17.381 -17.006 1.00 97.12 208 HIS A N 1
ATOM 1634 C CA . HIS A 1 208 ? 42.175 -16.547 -18.004 1.00 97.12 208 HIS A CA 1
ATOM 1635 C C . HIS A 1 208 ? 43.605 -16.159 -17.594 1.00 97.12 208 HIS A C 1
ATOM 1637 O O . HIS A 1 208 ? 44.510 -16.129 -18.432 1.00 97.12 208 HIS A O 1
ATOM 1643 N N . ARG A 1 209 ? 43.835 -15.879 -16.303 1.00 96.81 209 ARG A N 1
ATOM 1644 C CA . ARG A 1 209 ? 45.178 -15.609 -15.769 1.00 96.81 209 ARG A CA 1
ATOM 1645 C C . ARG A 1 209 ? 46.074 -16.841 -15.891 1.00 96.81 209 ARG A C 1
ATOM 1647 O O . ARG A 1 209 ? 47.191 -16.711 -16.382 1.00 96.81 209 ARG A O 1
ATOM 1654 N N . ARG A 1 210 ? 45.563 -18.018 -15.525 1.00 96.38 210 ARG A N 1
ATOM 1655 C CA . ARG A 1 210 ? 46.285 -19.293 -15.616 1.00 96.38 210 ARG A CA 1
ATOM 1656 C C . ARG A 1 210 ? 46.681 -19.624 -17.054 1.00 96.38 210 ARG A C 1
ATOM 1658 O O . ARG A 1 210 ? 47.839 -19.921 -17.313 1.00 96.38 210 ARG A O 1
ATOM 1665 N N . GLN A 1 211 ? 45.762 -19.457 -18.006 1.00 96.00 211 GLN A N 1
ATOM 1666 C CA . GLN A 1 211 ? 46.055 -19.646 -19.432 1.00 96.00 211 GLN A CA 1
ATOM 1667 C C . GLN A 1 211 ? 47.184 -18.729 -19.931 1.00 96.00 211 GLN A C 1
ATOM 1669 O O . GLN A 1 211 ? 48.036 -19.160 -20.709 1.00 96.00 211 GLN A O 1
ATOM 1674 N N . LYS A 1 212 ? 47.212 -17.462 -19.490 1.00 96.38 212 LYS A N 1
ATOM 1675 C CA . LYS A 1 212 ? 48.294 -16.524 -19.838 1.00 96.38 212 LYS A CA 1
ATOM 1676 C C . LYS A 1 212 ? 49.636 -16.935 -19.234 1.00 96.38 212 LYS A C 1
ATOM 1678 O O . LYS A 1 212 ? 50.656 -16.807 -19.907 1.00 96.38 212 LYS A O 1
ATOM 1683 N N . GLU A 1 213 ? 49.634 -17.415 -17.996 1.00 96.12 213 GLU A N 1
ATOM 1684 C CA . GLU A 1 213 ? 50.832 -17.900 -17.309 1.00 96.12 213 GLU A CA 1
ATOM 1685 C C . GLU A 1 213 ? 51.401 -19.159 -17.980 1.00 96.12 213 GLU A C 1
ATOM 1687 O O . GLU A 1 213 ? 52.590 -19.199 -18.289 1.00 96.12 213 GLU A O 1
ATOM 1692 N N . ASP A 1 214 ? 50.553 -20.131 -18.326 1.00 95.69 214 ASP A N 1
ATOM 1693 C CA . ASP A 1 214 ? 50.958 -21.341 -19.053 1.00 95.69 214 ASP A CA 1
ATOM 1694 C C . ASP A 1 214 ? 51.563 -21.003 -20.428 1.00 95.69 214 ASP A C 1
ATOM 1696 O O . ASP A 1 214 ? 52.602 -21.549 -20.813 1.00 95.69 214 ASP A O 1
ATOM 1700 N N . ALA A 1 215 ? 50.968 -20.050 -21.155 1.00 95.69 215 ALA A N 1
ATOM 1701 C CA . ALA A 1 215 ? 51.498 -19.577 -22.433 1.00 95.69 215 ALA A CA 1
ATOM 1702 C C . ALA A 1 215 ? 52.861 -18.872 -22.289 1.00 95.69 215 ALA A C 1
ATOM 1704 O O . ALA A 1 215 ? 53.733 -19.026 -23.150 1.00 95.69 215 ALA A O 1
ATOM 1705 N N . LEU A 1 216 ? 53.063 -18.108 -21.210 1.00 94.81 216 LEU A N 1
ATOM 1706 C CA . LEU A 1 216 ? 54.345 -17.469 -20.906 1.00 94.81 216 LEU A CA 1
ATOM 1707 C C . LEU A 1 216 ? 55.412 -18.518 -20.568 1.00 94.81 216 LEU A C 1
ATOM 1709 O O . LEU A 1 216 ? 56.492 -18.498 -21.156 1.00 94.81 216 LEU A O 1
ATOM 1713 N N . ASN A 1 217 ? 55.090 -19.463 -19.684 1.00 95.06 217 ASN A N 1
ATOM 1714 C CA . ASN A 1 217 ? 55.984 -20.550 -19.286 1.00 95.06 217 ASN A CA 1
ATOM 1715 C C . ASN A 1 217 ? 56.403 -21.404 -20.487 1.00 95.06 217 ASN A C 1
ATOM 1717 O O . ASN A 1 217 ? 57.581 -21.734 -20.631 1.00 95.06 217 ASN A O 1
ATOM 1721 N N . PHE A 1 218 ? 55.465 -21.709 -21.389 1.00 95.12 218 PHE A N 1
ATOM 1722 C CA . PHE A 1 218 ? 55.767 -22.409 -22.634 1.00 95.12 218 PHE A CA 1
ATOM 1723 C C . PHE A 1 218 ? 56.768 -21.634 -23.500 1.00 95.12 218 PHE A C 1
ATOM 1725 O O . PHE A 1 218 ? 57.738 -22.212 -23.990 1.00 95.12 218 PHE A O 1
ATOM 1732 N N . ARG A 1 219 ? 56.563 -20.321 -23.670 1.00 94.06 219 ARG A N 1
ATOM 1733 C CA . ARG A 1 219 ? 57.480 -19.469 -24.440 1.00 94.06 219 ARG A CA 1
ATOM 1734 C C . ARG A 1 219 ? 58.881 -19.428 -23.834 1.00 94.06 219 ARG A C 1
ATOM 1736 O O . ARG A 1 219 ? 59.838 -19.602 -24.576 1.00 94.06 219 ARG A O 1
ATOM 1743 N N . VAL A 1 220 ? 58.989 -19.241 -22.519 1.00 93.62 220 VAL A N 1
ATOM 1744 C CA . VAL A 1 220 ? 60.277 -19.219 -21.805 1.00 93.62 220 VAL A CA 1
ATOM 1745 C C . VAL A 1 220 ? 60.995 -20.559 -21.942 1.00 93.62 220 VAL A C 1
ATOM 1747 O O . VAL A 1 220 ? 62.184 -20.599 -22.243 1.00 93.62 220 VAL A O 1
ATOM 1750 N N . LYS A 1 221 ? 60.277 -21.677 -21.777 1.00 93.81 221 LYS A N 1
ATOM 1751 C CA . LYS A 1 221 ? 60.863 -23.010 -21.946 1.00 93.81 221 LYS A CA 1
ATOM 1752 C C . LYS A 1 221 ? 61.387 -23.218 -23.368 1.00 93.81 221 LYS A C 1
ATOM 1754 O O . LYS A 1 221 ? 62.503 -23.695 -23.533 1.00 93.81 221 LYS A O 1
ATOM 1759 N N . LYS A 1 222 ? 60.613 -22.806 -24.375 1.00 92.19 222 LYS A N 1
ATOM 1760 C CA . LYS A 1 222 ? 61.018 -22.879 -25.783 1.00 92.19 222 LYS A CA 1
ATOM 1761 C C . LYS A 1 222 ? 62.250 -22.017 -26.076 1.00 92.19 222 LYS A C 1
ATOM 1763 O O . LYS A 1 222 ? 63.130 -22.457 -26.802 1.00 92.19 222 LYS A O 1
ATOM 1768 N N . GLU A 1 223 ? 62.320 -20.810 -25.522 1.00 90.56 223 GLU A N 1
ATOM 1769 C CA . GLU A 1 223 ? 63.485 -19.924 -25.655 1.00 90.56 223 GLU A CA 1
ATOM 1770 C C . GLU A 1 223 ? 64.742 -20.546 -25.028 1.00 90.56 223 GLU A C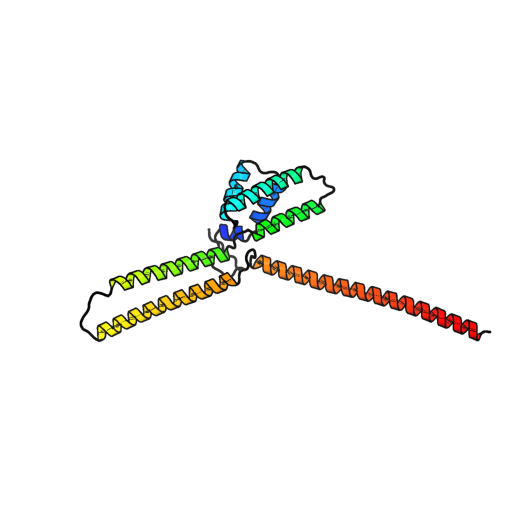 1
ATOM 1772 O O . GLU A 1 223 ? 65.795 -20.577 -25.658 1.00 90.56 223 GLU A O 1
ATOM 1777 N N . ASN A 1 224 ? 64.614 -21.142 -23.840 1.00 88.31 224 ASN A N 1
ATOM 1778 C CA . ASN A 1 224 ? 65.716 -21.848 -23.184 1.00 88.31 224 ASN A CA 1
ATOM 1779 C C . ASN A 1 224 ? 66.182 -23.089 -23.965 1.00 88.31 224 ASN A C 1
ATOM 1781 O O . ASN A 1 224 ? 67.378 -23.359 -24.007 1.00 88.31 224 ASN A O 1
ATOM 1785 N N . GLU A 1 225 ? 65.265 -23.842 -24.581 1.00 88.75 225 GLU A N 1
ATOM 1786 C CA . GLU A 1 225 ? 65.607 -24.985 -25.443 1.00 88.75 225 GLU A CA 1
ATOM 1787 C C . GLU A 1 225 ? 66.372 -24.550 -26.701 1.00 88.75 225 GLU A C 1
ATOM 1789 O O . GLU A 1 225 ? 67.329 -25.217 -27.084 1.00 88.75 225 GLU A O 1
ATOM 1794 N N . VAL A 1 226 ? 65.990 -23.424 -27.317 1.00 81.88 226 VAL A N 1
ATOM 1795 C CA . VAL A 1 226 ? 66.703 -22.855 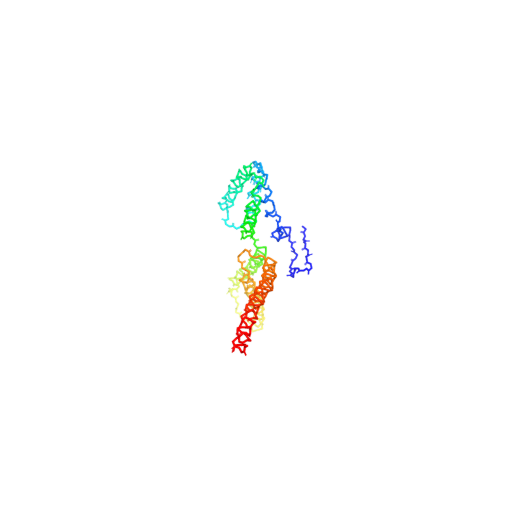-28.475 1.00 81.88 226 VAL A CA 1
ATOM 1796 C C . VAL A 1 226 ? 68.106 -22.393 -28.076 1.00 81.88 226 VAL A C 1
ATOM 1798 O O . VAL A 1 226 ? 69.065 -22.750 -28.749 1.00 81.88 226 VAL A O 1
ATOM 1801 N N . ASN A 1 227 ? 68.240 -21.689 -26.949 1.00 74.31 227 ASN A N 1
ATOM 1802 C CA . ASN A 1 227 ? 69.535 -21.207 -26.454 1.00 74.31 227 ASN A CA 1
ATOM 1803 C C . ASN A 1 227 ? 70.482 -22.333 -25.997 1.00 74.31 227 ASN A C 1
ATOM 1805 O O . ASN A 1 227 ? 71.684 -22.120 -25.930 1.00 74.31 227 ASN A O 1
ATOM 1809 N N . ALA A 1 228 ? 69.962 -23.513 -25.640 1.00 71.69 228 ALA A N 1
ATOM 1810 C CA . ALA A 1 228 ? 70.773 -24.675 -25.260 1.00 71.69 228 ALA A CA 1
ATOM 1811 C C . ALA A 1 228 ? 71.217 -25.535 -26.461 1.00 71.69 228 ALA A C 1
ATOM 1813 O O . ALA A 1 228 ? 72.001 -26.468 -26.281 1.00 71.69 228 ALA A O 1
ATOM 1814 N N . ALA A 1 229 ? 70.676 -25.269 -27.654 1.00 64.75 229 ALA A N 1
ATOM 1815 C CA . ALA A 1 229 ? 71.010 -25.958 -28.900 1.00 64.75 229 ALA A CA 1
ATOM 1816 C C . ALA A 1 229 ? 72.003 -25.172 -29.789 1.00 64.75 229 ALA A C 1
ATOM 1818 O O . ALA A 1 229 ? 72.401 -25.694 -30.833 1.00 64.75 229 ALA A O 1
ATOM 1819 N N . GLU A 1 230 ? 72.390 -23.958 -29.378 1.00 50.12 230 GLU A N 1
ATOM 1820 C CA . GLU A 1 230 ? 73.545 -23.190 -29.884 1.00 50.12 230 GLU A CA 1
ATOM 1821 C C . GLU A 1 230 ? 74.817 -23.502 -29.080 1.00 50.12 230 GLU A C 1
ATOM 1823 O O . GLU A 1 230 ? 75.898 -23.564 -29.713 1.00 50.12 230 GLU A O 1
#

Radius of gyration: 33.33 Å; chains: 1; bounding box: 94×43×90 Å

Secondary structure (DSSP, 8-state):
--B--TTS-SSPBPHHHHHHHSSHHHHHHHHHHHSPPPHHHHHHHHHHHHHHBSSHHHHHHHHHHHHHHHHHHHTT--GGGHHHHHHHHHHHHHHHHHHBPPHHHHHHHHHHHHHHHHHHHHHHHHTTS-S-----HHHHHHHHHHHHHHHHHHHHHHHHHHHHHHHHHHS-TT--HHHHHHHHHHHHHHHHHHHHHHHHHHHHHHHHHHHHHHHHHHHHHHHHHHHT--

Foldseek 3Di:
DWDDDPVDPDDTDDPVLVVLVDLVLLVLLLVCLCPPDDPVSLVVNLVVCQSWFPDHNVVSVVLSVVSNVSSVVNVPDDPVPVVVVVVVSVVSSLVSLLGTDNSLLVVLVVLLVVLVVVVVVVVVVVVPPPPDDDDDPVVVVVVVVVVVVVVVVNVVSVVVNVVSVVVSVPDDRSDDPVNVVVVVVVVVVVVVVVVVVVVVVVVVVVVVVVVVVVVVVVVVVVVVVVVVVD

Sequence (230 aa):
TLFVDPDIEGAPMNFRDVFLYSQALEDITQSMILEAPSEEEVSLLLEIYGLCLTGGKEVNKAIMNNVQDLAKAFSNYKDEVLVKREELLEYTRNVISGLKRNADIMRIDAETLELWRKLDGKEKSWSQSTEGQDKASEKIAVANIEALKEALTEVRFCSRVEELLLKKKSIAPGDSMEIHSQKVDKLKVLSDSLSTSSSKAEQRIMDHRRQKEDALNFRVKKENEVNAAE